Protein AF-A0A0N0CUD5-F1 (afdb_monomer_lite)

Secondary structure (DSSP, 8-state):
--HHHHHHHHHHHHHHHHHHHHH-----------------------------------------------------------------PPP-PPBGGGSPPPTT--EEEE-TTS-EEEE-HHHHHHHHHTT--HHHHHHHHHHSEEEE-TTT--EEEE-TTS-TTT-EEEEE-TTSSEEEEEEE-SS--TTPEE-----SS---

pLDDT: mean 71.22, std 24.05, range [29.28, 97.25]

Structure (mmCIF, N/CA/C/O backbone):
data_AF-A0A0N0CUD5-F1
#
_entry.id   AF-A0A0N0CUD5-F1
#
loop_
_atom_site.group_PDB
_atom_site.id
_atom_site.type_symbol
_atom_site.label_atom_id
_atom_site.label_alt_id
_atom_site.label_comp_id
_atom_site.label_asym_id
_atom_site.label_entity_id
_atom_site.label_seq_id
_atom_site.pdbx_PDB_ins_code
_atom_site.Cartn_x
_atom_site.Cartn_y
_atom_site.Cartn_z
_atom_site.occupancy
_atom_site.B_iso_or_equiv
_atom_site.auth_seq_id
_atom_site.auth_comp_id
_atom_site.auth_asym_id
_atom_site.auth_atom_id
_atom_site.pdbx_PDB_model_num
ATOM 1 N N . MET A 1 1 ? 41.550 -16.436 47.110 1.00 54.47 1 MET A N 1
ATOM 2 C CA . MET A 1 1 ? 42.288 -15.708 46.047 1.00 54.47 1 MET A CA 1
ATOM 3 C C . MET A 1 1 ? 41.904 -16.231 44.648 1.00 54.47 1 MET A C 1
ATOM 5 O O . MET A 1 1 ? 42.766 -16.497 43.821 1.00 54.47 1 MET A O 1
ATOM 9 N N . THR A 1 2 ? 40.602 -16.405 44.375 1.00 59.41 2 THR A N 1
ATOM 10 C CA . THR A 1 2 ? 40.107 -17.222 43.236 1.00 59.41 2 THR A CA 1
ATOM 11 C C . THR A 1 2 ? 39.039 -16.505 42.399 1.00 59.41 2 THR A C 1
ATOM 13 O O . THR A 1 2 ? 39.003 -16.671 41.185 1.00 59.41 2 THR A O 1
ATOM 16 N N . LYS A 1 3 ? 38.234 -15.616 43.003 1.00 56.12 3 LYS A N 1
ATOM 17 C CA . LYS A 1 3 ? 37.152 -14.888 42.308 1.00 56.12 3 LYS A CA 1
ATOM 18 C C . LYS A 1 3 ? 37.655 -13.859 41.281 1.00 56.12 3 LYS A C 1
ATOM 20 O O . LYS A 1 3 ? 37.060 -13.710 40.221 1.00 56.12 3 LYS A O 1
ATOM 25 N N . VAL A 1 4 ? 38.792 -13.208 41.547 1.00 60.22 4 VAL A N 1
ATOM 26 C CA . VAL A 1 4 ? 39.375 -12.184 40.652 1.00 60.22 4 VAL A CA 1
ATOM 27 C C . VAL A 1 4 ? 39.936 -12.800 39.362 1.00 60.22 4 VAL A C 1
ATOM 29 O O . VAL A 1 4 ? 39.834 -12.200 38.295 1.00 60.22 4 VAL A O 1
ATOM 32 N N . LYS A 1 5 ? 40.474 -14.027 39.430 1.00 62.56 5 LYS A N 1
ATOM 33 C CA . LYS A 1 5 ? 40.966 -14.754 38.246 1.00 62.56 5 LYS A CA 1
ATOM 34 C C . LYS A 1 5 ? 39.816 -15.225 37.350 1.00 62.56 5 LYS A C 1
ATOM 36 O O . LYS A 1 5 ? 39.940 -15.161 36.132 1.00 62.56 5 LYS A O 1
ATOM 41 N N . PHE A 1 6 ? 38.690 -15.616 37.951 1.00 64.06 6 PHE A N 1
ATOM 42 C CA . PHE A 1 6 ? 37.486 -16.015 37.220 1.00 64.06 6 PHE A CA 1
ATOM 43 C C . PHE A 1 6 ? 36.841 -14.832 36.486 1.00 64.06 6 PHE A C 1
ATOM 45 O O . PHE A 1 6 ? 36.551 -14.929 35.298 1.00 64.06 6 PHE A O 1
ATOM 52 N N . LEU A 1 7 ? 36.707 -13.681 37.157 1.00 66.94 7 LEU A N 1
ATOM 53 C CA . LEU A 1 7 ? 36.142 -12.473 36.549 1.00 66.94 7 LEU A CA 1
ATOM 54 C C . LEU A 1 7 ? 36.996 -11.970 35.373 1.00 66.94 7 LEU A C 1
ATOM 56 O O . LEU A 1 7 ? 36.461 -11.600 34.333 1.00 66.94 7 LEU A O 1
ATOM 60 N N . LYS A 1 8 ? 38.329 -12.023 35.500 1.00 70.50 8 LYS A N 1
ATOM 61 C CA . LYS A 1 8 ? 39.247 -11.626 34.422 1.00 70.50 8 LYS A CA 1
ATOM 62 C C . LYS A 1 8 ? 39.166 -12.564 33.208 1.00 70.50 8 LYS A C 1
ATOM 64 O O . LYS A 1 8 ? 39.223 -12.088 32.079 1.00 70.50 8 LYS A O 1
ATOM 69 N N . GLY A 1 9 ? 38.990 -13.869 33.434 1.00 75.44 9 GLY A N 1
ATOM 70 C CA . GLY A 1 9 ? 38.777 -14.847 32.362 1.00 75.44 9 GLY A CA 1
ATOM 71 C C . GLY A 1 9 ? 37.437 -14.661 31.646 1.00 75.44 9 GLY A C 1
ATOM 72 O O . GLY A 1 9 ? 37.387 -14.694 30.420 1.00 75.44 9 GLY A O 1
ATOM 73 N N . PHE A 1 10 ? 36.369 -14.386 32.399 1.00 78.94 10 PHE A N 1
ATOM 74 C CA . PHE A 1 10 ? 35.040 -14.145 31.837 1.00 78.94 10 PHE A CA 1
ATOM 75 C C . PHE A 1 10 ? 34.999 -12.884 30.963 1.00 78.94 10 PHE A C 1
ATOM 77 O O . PHE A 1 10 ? 34.501 -12.925 29.842 1.00 78.94 10 PHE A O 1
ATOM 84 N N . VAL A 1 11 ? 35.595 -11.781 31.431 1.00 80.69 11 VAL A N 1
ATOM 85 C CA . VAL A 1 11 ? 35.667 -10.530 30.657 1.00 80.69 11 VAL A CA 1
ATOM 86 C C . VAL A 1 11 ? 36.485 -10.715 29.373 1.00 80.69 11 VAL A C 1
ATOM 88 O O . VAL A 1 11 ? 36.061 -10.262 28.314 1.00 80.69 11 VAL A O 1
ATOM 91 N N . ALA A 1 12 ? 37.609 -11.438 29.430 1.00 80.50 12 ALA A N 1
ATOM 92 C CA . ALA A 1 12 ? 38.414 -11.724 28.241 1.00 80.50 12 ALA A CA 1
ATOM 93 C C . ALA A 1 12 ? 37.652 -12.563 27.195 1.00 80.50 12 ALA A C 1
ATOM 95 O O . ALA A 1 12 ? 37.767 -12.302 25.998 1.00 80.50 12 ALA A O 1
ATOM 96 N N . LEU A 1 13 ? 36.837 -13.525 27.640 1.00 79.50 13 LEU A N 1
ATOM 97 C CA . LEU A 1 13 ? 36.029 -14.372 26.760 1.00 79.50 13 LEU A CA 1
ATOM 98 C C . LEU A 1 13 ? 34.913 -13.578 26.064 1.00 79.50 13 LEU A C 1
ATOM 100 O O . LEU A 1 13 ? 34.725 -13.720 24.858 1.00 79.50 13 LEU A O 1
ATOM 104 N N . VAL A 1 14 ? 34.224 -12.691 26.789 1.00 82.31 14 VAL A N 1
ATOM 105 C CA . VAL A 1 14 ? 33.185 -11.819 26.212 1.00 82.31 14 VAL A CA 1
ATOM 106 C C . VAL A 1 14 ? 33.777 -10.867 25.168 1.00 82.31 14 VAL A C 1
ATOM 108 O O . VAL A 1 14 ? 33.209 -10.714 24.086 1.00 82.31 14 VAL A O 1
ATOM 111 N N . CYS A 1 15 ? 34.947 -10.279 25.436 1.00 78.44 15 CYS A N 1
ATOM 112 C CA . CYS A 1 15 ? 35.634 -9.425 24.463 1.00 78.44 15 CYS A CA 1
ATOM 113 C C . CYS A 1 15 ? 36.066 -10.192 23.201 1.00 78.44 15 CYS A C 1
ATOM 115 O O . CYS A 1 15 ? 35.969 -9.650 22.102 1.00 78.44 15 CYS A O 1
ATOM 117 N N . PHE A 1 16 ? 36.503 -11.449 23.336 1.00 78.12 16 PHE A N 1
ATOM 118 C CA . PHE A 1 16 ? 36.909 -12.277 22.197 1.00 78.12 16 PHE A CA 1
ATOM 119 C C . PHE A 1 16 ? 35.725 -12.649 21.288 1.00 78.12 16 PHE A C 1
ATOM 121 O O . PHE A 1 16 ? 35.833 -12.537 20.068 1.00 78.12 16 PHE A O 1
ATOM 128 N N . VAL A 1 17 ? 34.574 -13.017 21.865 1.00 76.12 17 VAL A N 1
ATOM 129 C CA . VAL A 1 17 ? 33.350 -13.330 21.100 1.00 76.12 17 VAL A CA 1
ATOM 130 C C . VAL A 1 17 ? 32.809 -12.091 20.381 1.00 76.12 17 VAL A C 1
ATOM 132 O O . VAL A 1 17 ? 32.446 -12.169 19.207 1.00 76.12 17 VAL A O 1
ATOM 135 N N . LEU A 1 18 ? 32.810 -10.930 21.046 1.00 71.44 18 LEU A N 1
ATOM 136 C CA . LEU A 1 18 ? 32.395 -9.668 20.426 1.00 71.44 18 LEU A CA 1
ATOM 137 C C . LEU A 1 18 ? 33.297 -9.291 19.245 1.00 71.44 18 LEU A C 1
ATOM 139 O O . LEU A 1 18 ? 32.780 -8.956 18.181 1.00 71.44 18 LEU A O 1
ATOM 143 N N . ALA A 1 19 ? 34.619 -9.415 19.395 1.00 67.62 19 ALA A N 1
ATOM 144 C CA . ALA A 1 19 ? 35.566 -9.134 18.318 1.00 67.62 19 ALA A CA 1
ATOM 145 C C . ALA A 1 19 ? 35.382 -10.074 17.111 1.00 67.62 19 ALA A C 1
ATOM 147 O O . ALA A 1 19 ? 35.415 -9.615 15.971 1.00 67.62 19 ALA A O 1
ATOM 148 N N . PHE A 1 20 ? 35.112 -11.365 17.340 1.00 63.31 20 PHE A N 1
ATOM 149 C CA . PHE A 1 20 ? 34.854 -12.318 16.254 1.00 63.31 20 PHE A CA 1
ATOM 150 C C . PHE A 1 20 ? 33.532 -12.056 15.516 1.00 63.31 20 PHE A C 1
ATOM 152 O O . PHE A 1 20 ? 33.471 -12.252 14.301 1.00 63.31 20 PHE A O 1
ATOM 159 N N . SER A 1 21 ? 32.499 -11.557 16.208 1.00 63.25 21 SER A N 1
ATOM 160 C CA . SER A 1 21 ? 31.211 -11.219 15.577 1.00 63.25 21 SER A CA 1
ATOM 161 C C . SER A 1 21 ? 31.291 -10.023 14.620 1.00 63.25 21 SER A C 1
ATOM 163 O O . SER A 1 21 ? 30.507 -9.936 13.682 1.00 63.25 21 SER A O 1
ATOM 165 N N . ILE A 1 22 ? 32.264 -9.125 14.820 1.00 64.12 22 ILE A N 1
ATOM 166 C CA . ILE A 1 22 ? 32.461 -7.935 13.976 1.00 64.12 22 ILE A CA 1
ATOM 167 C C . ILE A 1 22 ? 33.280 -8.279 12.719 1.00 64.12 22 ILE A C 1
ATOM 169 O O . ILE A 1 22 ? 33.130 -7.632 11.686 1.00 64.12 22 ILE A O 1
ATOM 173 N N . ILE A 1 23 ? 34.129 -9.310 12.782 1.00 61.41 23 ILE A N 1
ATOM 174 C CA . ILE A 1 23 ? 35.050 -9.681 11.692 1.00 61.41 23 ILE A CA 1
ATOM 175 C C . ILE A 1 23 ? 34.414 -10.676 10.702 1.00 61.41 23 ILE A C 1
ATOM 177 O O . ILE A 1 23 ? 34.940 -10.874 9.610 1.00 61.41 23 ILE A O 1
ATOM 181 N N . SER A 1 24 ? 33.251 -11.254 11.023 1.00 59.59 24 SER A N 1
ATOM 182 C CA . SER A 1 24 ? 32.543 -12.177 10.126 1.00 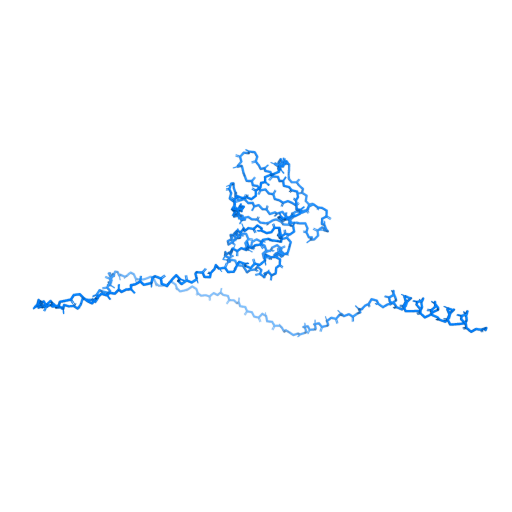59.59 24 SER A CA 1
ATOM 183 C C . SER A 1 24 ? 31.186 -11.617 9.685 1.00 59.59 24 SER A C 1
ATOM 185 O O . SER A 1 24 ? 30.160 -12.011 10.242 1.00 59.59 24 SER A O 1
ATOM 187 N N . PRO A 1 25 ? 31.116 -10.749 8.659 1.00 57.84 25 PRO A N 1
ATOM 188 C CA . PRO A 1 25 ? 29.902 -10.682 7.868 1.00 57.84 25 PRO A CA 1
ATOM 189 C C . PRO A 1 25 ? 29.739 -12.044 7.188 1.00 57.84 25 PRO A C 1
ATOM 191 O O . PRO A 1 25 ? 30.573 -12.477 6.395 1.00 57.84 25 PRO A O 1
ATOM 194 N N . SER A 1 26 ? 28.675 -12.743 7.561 1.00 50.44 26 SER A N 1
ATOM 195 C CA . SER A 1 26 ? 28.176 -13.951 6.921 1.00 50.44 26 SER A CA 1
ATOM 196 C C . SER A 1 26 ? 28.171 -13.805 5.395 1.00 50.44 26 SER A C 1
ATOM 198 O O . SER A 1 26 ? 27.281 -13.178 4.821 1.00 50.44 26 SER A O 1
ATOM 200 N N . LEU A 1 27 ? 29.156 -14.411 4.734 1.00 51.03 27 LEU A N 1
ATOM 201 C CA . LEU A 1 27 ? 29.117 -14.719 3.309 1.00 51.03 27 LEU A CA 1
ATOM 202 C C . LEU A 1 27 ? 28.122 -15.868 3.107 1.00 51.03 27 LEU A C 1
ATOM 204 O O . LEU A 1 27 ? 28.500 -17.026 2.978 1.00 51.03 27 LEU A O 1
ATOM 208 N N . ALA A 1 28 ? 26.835 -15.539 3.101 1.00 50.12 28 ALA A N 1
ATOM 209 C CA . ALA A 1 28 ? 25.821 -16.341 2.433 1.00 50.12 28 ALA A CA 1
ATOM 210 C C . ALA A 1 28 ? 25.596 -15.726 1.045 1.00 50.12 28 ALA A C 1
ATOM 212 O O . ALA A 1 28 ? 24.575 -15.100 0.782 1.00 50.12 28 ALA A O 1
ATOM 213 N N . PHE A 1 29 ? 26.593 -15.849 0.166 1.00 44.78 29 PHE A N 1
ATOM 214 C CA . PHE A 1 29 ? 26.369 -15.677 -1.266 1.00 44.78 29 PHE A CA 1
ATOM 215 C C . PHE A 1 29 ? 25.836 -17.007 -1.796 1.00 44.78 29 PHE A C 1
ATOM 217 O O . PHE A 1 29 ? 26.581 -17.975 -1.939 1.00 44.78 29 PHE A O 1
ATOM 224 N N . ALA A 1 30 ? 24.531 -17.061 -2.055 1.00 41.25 30 ALA A N 1
ATOM 225 C CA . ALA A 1 30 ? 23.963 -18.068 -2.933 1.00 41.25 30 ALA A CA 1
ATOM 226 C C . ALA A 1 30 ? 24.528 -17.821 -4.340 1.00 41.25 30 ALA A C 1
ATOM 228 O O . ALA A 1 30 ? 24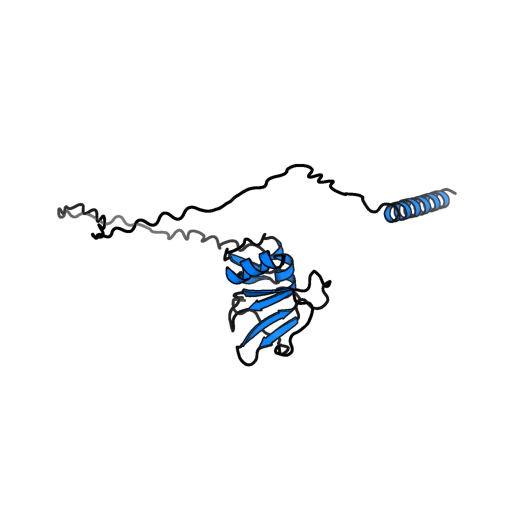.214 -16.825 -4.989 1.00 41.25 30 ALA A O 1
ATOM 229 N N . SER A 1 31 ? 25.433 -18.699 -4.761 1.00 44.81 31 SER A N 1
ATOM 230 C CA . SER A 1 31 ? 25.931 -18.787 -6.127 1.00 44.81 31 SER A CA 1
ATOM 231 C C . SER A 1 31 ? 24.845 -19.434 -6.986 1.00 44.81 31 SER A C 1
ATOM 233 O O . SER A 1 31 ? 24.771 -20.658 -7.049 1.00 44.81 31 SER A O 1
ATOM 235 N N . GLU A 1 32 ? 23.991 -18.637 -7.627 1.00 37.88 32 GLU A N 1
ATOM 236 C CA . GLU A 1 32 ? 23.226 -19.111 -8.783 1.00 37.88 32 GLU A CA 1
ATOM 237 C C . GLU A 1 32 ? 24.051 -18.831 -10.044 1.00 37.88 32 GLU A C 1
ATOM 239 O O . GLU A 1 32 ? 24.081 -17.720 -10.569 1.00 37.88 32 GLU A O 1
ATOM 244 N N . SER A 1 33 ? 24.791 -19.849 -10.485 1.00 45.75 33 SER A N 1
ATOM 245 C CA . SER A 1 33 ? 25.359 -19.915 -11.828 1.00 45.75 33 SER A CA 1
ATOM 246 C C . SER A 1 33 ? 24.252 -20.323 -12.798 1.00 45.75 33 SER A C 1
ATOM 248 O O . SER A 1 33 ? 23.822 -21.476 -12.774 1.00 45.75 33 SER A O 1
ATOM 250 N N . GLN A 1 34 ? 23.809 -19.415 -13.661 1.00 36.47 34 GLN A N 1
ATOM 251 C CA . GLN A 1 34 ? 23.155 -19.804 -14.908 1.00 36.47 34 GLN A CA 1
ATOM 252 C C . GLN A 1 34 ? 24.128 -19.534 -16.052 1.00 36.47 34 GLN A C 1
ATOM 254 O O . GLN A 1 34 ? 24.168 -18.444 -16.617 1.00 36.47 34 GLN A O 1
ATOM 259 N N . ASP A 1 35 ? 24.947 -20.545 -16.337 1.00 38.88 35 ASP A N 1
ATOM 260 C CA . ASP A 1 35 ? 25.425 -20.773 -17.696 1.00 38.88 35 ASP A CA 1
ATO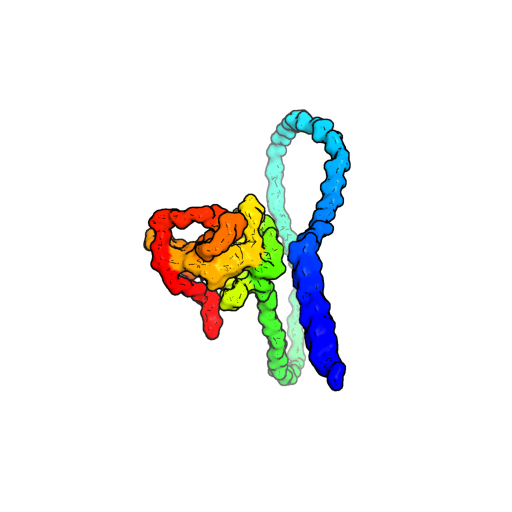M 261 C C . ASP A 1 35 ? 24.348 -21.553 -18.460 1.00 38.88 35 ASP A C 1
ATOM 263 O O . ASP A 1 35 ? 23.674 -22.406 -17.878 1.00 38.88 35 ASP A O 1
ATOM 267 N N . ALA A 1 36 ? 24.297 -21.289 -19.770 1.00 36.22 36 ALA A N 1
ATOM 268 C CA . ALA A 1 36 ? 23.502 -21.946 -20.812 1.00 36.22 36 ALA A CA 1
ATOM 269 C C . ALA A 1 36 ? 22.012 -21.517 -20.848 1.00 36.22 36 ALA A C 1
ATOM 271 O O . ALA A 1 36 ? 21.320 -21.522 -19.843 1.00 36.22 36 ALA A O 1
ATOM 272 N N . ASP A 1 37 ? 21.410 -21.100 -21.962 1.00 35.69 37 ASP A N 1
ATOM 273 C CA . ASP A 1 37 ? 21.701 -21.454 -23.345 1.00 35.69 37 ASP A CA 1
ATOM 274 C C . ASP A 1 37 ? 21.152 -20.425 -24.349 1.00 35.69 37 ASP A C 1
ATOM 276 O O . ASP A 1 37 ? 20.159 -19.730 -24.128 1.00 35.69 37 ASP A O 1
ATOM 280 N N . LEU A 1 38 ? 21.831 -20.383 -25.492 1.00 44.47 38 LEU A N 1
ATOM 281 C CA . LEU A 1 38 ? 21.490 -19.682 -26.726 1.00 44.47 38 LEU A CA 1
ATOM 282 C C . LEU A 1 38 ? 20.123 -20.108 -27.281 1.00 44.47 38 LEU A C 1
ATOM 284 O O . LEU A 1 38 ? 19.981 -21.256 -27.691 1.00 44.47 38 LEU A O 1
ATOM 288 N N . ILE A 1 39 ? 19.177 -19.174 -27.453 1.00 34.16 39 ILE A N 1
ATOM 289 C CA . ILE A 1 39 ? 18.080 -19.330 -28.430 1.00 34.16 39 ILE A CA 1
ATOM 290 C C . ILE A 1 39 ? 17.718 -17.971 -29.068 1.00 34.16 39 ILE A C 1
ATOM 292 O O . ILE A 1 39 ? 16.979 -17.166 -28.512 1.00 34.16 39 ILE A O 1
ATOM 296 N N . SER A 1 40 ? 18.215 -17.723 -30.281 1.00 36.66 40 SER A N 1
ATOM 297 C CA . SER A 1 40 ? 17.363 -17.235 -31.387 1.00 36.66 40 SER A CA 1
ATOM 298 C C . SER A 1 40 ? 16.896 -18.481 -32.155 1.00 36.66 40 SER A C 1
ATOM 300 O O . SER A 1 40 ? 17.630 -19.469 -32.079 1.00 36.66 40 SER A O 1
ATOM 302 N N . PRO A 1 41 ? 15.782 -18.509 -32.922 1.00 41.88 41 PRO A N 1
ATOM 303 C CA . PRO A 1 41 ? 15.012 -17.389 -33.495 1.00 41.88 41 PRO A CA 1
ATOM 304 C C . PRO A 1 41 ? 13.473 -17.569 -33.409 1.00 41.88 41 PRO A C 1
ATOM 306 O O . PRO A 1 41 ? 12.997 -18.694 -33.351 1.00 41.88 41 PRO A O 1
ATOM 309 N N . ILE A 1 42 ? 12.659 -16.512 -33.538 1.00 29.47 42 ILE A N 1
ATOM 310 C CA . ILE A 1 42 ? 11.273 -16.675 -34.035 1.00 29.47 42 ILE A CA 1
ATOM 311 C C . ILE A 1 42 ? 10.932 -15.515 -34.981 1.00 29.47 42 ILE A C 1
ATOM 313 O O . ILE A 1 42 ? 10.561 -14.427 -34.549 1.00 29.47 42 ILE A O 1
ATOM 317 N N . ASN A 1 43 ? 11.050 -15.779 -36.286 1.00 33.81 43 ASN A N 1
ATOM 318 C CA . ASN A 1 43 ? 10.297 -15.076 -37.323 1.00 33.81 43 ASN A CA 1
ATOM 319 C C . ASN A 1 43 ? 8.816 -15.434 -37.140 1.00 33.81 43 ASN A C 1
ATOM 321 O O . ASN A 1 43 ? 8.437 -16.589 -37.329 1.00 33.81 43 ASN A O 1
ATOM 325 N N . GLN A 1 44 ? 7.986 -14.461 -36.774 1.00 33.62 44 GLN A N 1
ATOM 326 C CA . GLN A 1 44 ? 6.535 -14.562 -36.900 1.00 33.62 44 GLN A CA 1
ATOM 327 C C . GLN A 1 44 ? 6.120 -13.928 -38.224 1.00 33.62 44 GLN A C 1
ATOM 329 O O . GLN A 1 44 ? 6.080 -12.710 -38.337 1.00 33.62 44 GLN A O 1
ATOM 334 N N . GLU A 1 45 ? 5.767 -14.756 -39.200 1.00 33.38 45 GLU A N 1
ATOM 335 C CA . GLU A 1 45 ? 4.873 -14.363 -40.285 1.00 33.38 45 GLU A CA 1
ATOM 336 C C . GLU A 1 45 ? 4.105 -15.600 -40.752 1.00 33.38 45 GLU A C 1
ATOM 338 O O . GLU A 1 45 ? 4.682 -16.559 -41.256 1.00 33.38 45 GLU A O 1
ATOM 343 N N . THR A 1 46 ? 2.793 -15.599 -40.529 1.00 31.70 46 THR A N 1
ATOM 344 C CA . THR A 1 46 ? 1.793 -15.996 -41.529 1.00 31.70 46 THR A CA 1
ATOM 345 C C . THR A 1 46 ? 0.408 -15.659 -40.991 1.00 31.70 46 THR A C 1
ATOM 347 O O . THR A 1 46 ? -0.166 -16.328 -40.137 1.00 31.70 46 THR A O 1
ATOM 350 N N . VAL A 1 47 ? -0.096 -14.548 -41.516 1.00 33.28 47 VAL A N 1
ATOM 351 C CA . VAL A 1 47 ? -1.505 -14.182 -41.563 1.00 33.28 47 VAL A CA 1
ATOM 352 C C . VAL A 1 47 ? -2.223 -15.215 -42.429 1.00 33.28 47 VAL A C 1
ATOM 354 O O . VAL A 1 47 ? -1.858 -15.390 -43.589 1.00 33.28 47 VAL A O 1
ATOM 357 N N . ILE A 1 48 ? -3.261 -15.861 -41.899 1.00 33.59 48 ILE A N 1
ATOM 358 C CA . ILE A 1 48 ? -4.320 -16.446 -42.725 1.00 33.59 48 ILE A CA 1
ATOM 359 C C . ILE A 1 48 ? -5.643 -15.926 -42.175 1.00 33.59 48 ILE A C 1
ATOM 361 O O . ILE A 1 48 ? -6.171 -16.405 -41.176 1.00 33.59 48 ILE A O 1
ATOM 365 N N . VAL A 1 49 ? -6.126 -14.881 -42.840 1.00 35.12 49 VAL A N 1
ATOM 366 C CA . VAL A 1 49 ? -7.525 -14.466 -42.840 1.00 35.12 49 VAL A CA 1
ATOM 367 C C . VAL A 1 49 ? -8.276 -15.492 -43.680 1.00 35.12 49 VAL A C 1
ATOM 369 O O . VAL A 1 49 ? -7.890 -15.725 -44.820 1.00 35.12 49 VAL A O 1
ATOM 372 N N . ASN A 1 50 ? -9.338 -16.080 -43.136 1.00 33.22 50 ASN A N 1
ATOM 373 C CA . ASN A 1 50 ? -10.470 -16.518 -43.941 1.00 33.22 50 ASN A CA 1
ATOM 374 C C . ASN A 1 50 ? -11.751 -16.262 -43.147 1.00 33.22 50 ASN A C 1
ATOM 376 O O . ASN A 1 50 ? -12.041 -16.905 -42.141 1.00 33.22 50 ASN A O 1
ATOM 380 N N . GLU A 1 51 ? -12.452 -15.247 -43.625 1.00 32.03 51 GLU A N 1
ATOM 381 C CA . GLU A 1 51 ? -13.783 -14.800 -43.260 1.00 32.03 51 GLU A CA 1
ATOM 382 C C . GLU A 1 51 ? -14.791 -15.660 -44.041 1.00 32.03 51 GLU A C 1
ATOM 384 O O . GLU A 1 51 ? -14.645 -15.850 -45.249 1.00 32.03 51 GLU A O 1
ATOM 389 N N . SER A 1 52 ? -15.791 -16.212 -43.359 1.00 32.09 52 SER A N 1
ATOM 390 C CA . SER A 1 52 ? -17.083 -16.535 -43.966 1.00 32.09 52 SER A CA 1
ATOM 391 C C . SER A 1 52 ? -18.122 -16.608 -42.859 1.00 32.09 52 SER A C 1
ATOM 393 O O . SER A 1 52 ? -18.133 -17.537 -42.051 1.00 32.09 52 SER A O 1
ATOM 395 N N . ASP A 1 53 ? -18.985 -15.603 -42.864 1.00 32.00 53 ASP A N 1
ATOM 396 C CA . ASP A 1 53 ? -20.255 -15.535 -42.158 1.00 32.00 53 ASP A CA 1
ATOM 397 C C . ASP A 1 53 ? -21.097 -16.803 -42.375 1.00 32.00 53 ASP A C 1
ATOM 399 O O . ASP A 1 53 ? -21.113 -17.352 -43.480 1.00 32.00 53 ASP A O 1
ATOM 403 N N . ASN A 1 54 ? -21.827 -17.251 -41.349 1.00 29.28 54 ASN A N 1
ATOM 404 C CA . ASN A 1 54 ? -23.287 -17.098 -41.309 1.00 29.28 54 ASN A CA 1
ATOM 405 C C . ASN A 1 54 ? -23.886 -17.657 -39.997 1.00 29.28 54 ASN A C 1
ATOM 407 O O . ASN A 1 54 ? -23.528 -18.737 -39.535 1.00 29.28 54 ASN A O 1
ATOM 411 N N . ASP A 1 55 ? -24.810 -16.869 -39.455 1.00 29.78 55 ASP A N 1
ATOM 412 C CA . ASP A 1 55 ? -25.845 -17.080 -38.441 1.00 29.78 55 ASP A CA 1
ATOM 413 C C . ASP A 1 55 ? -26.155 -18.510 -37.955 1.00 29.78 55 ASP A C 1
ATOM 415 O O . ASP A 1 55 ? -26.367 -19.424 -38.751 1.00 29.78 55 ASP A O 1
ATOM 419 N N . THR A 1 56 ? -26.433 -18.657 -36.648 1.00 33.94 56 THR A N 1
ATOM 420 C CA . THR A 1 56 ? -27.806 -18.910 -36.128 1.00 33.94 56 THR A CA 1
ATOM 421 C C . THR A 1 56 ? -27.810 -19.374 -34.657 1.00 33.94 56 THR A C 1
ATOM 423 O O . THR A 1 56 ? -27.219 -20.385 -34.306 1.00 33.94 56 THR A O 1
ATOM 426 N N . LYS A 1 57 ? -28.566 -18.616 -33.845 1.00 31.06 57 LYS A N 1
ATOM 427 C CA . LYS A 1 57 ? -29.303 -18.929 -32.598 1.00 31.06 57 LYS A CA 1
ATOM 428 C C . LYS A 1 57 ? -28.660 -19.699 -31.435 1.00 31.06 57 LYS A C 1
ATOM 430 O O . LYS A 1 57 ? -28.268 -20.853 -31.514 1.00 31.06 57 LYS A O 1
ATOM 435 N N . ALA A 1 58 ? -28.813 -19.045 -30.284 1.00 35.06 58 ALA A N 1
ATOM 436 C CA . ALA A 1 58 ? -28.832 -19.597 -28.941 1.00 35.06 58 ALA A CA 1
ATOM 437 C C . ALA A 1 58 ? -29.837 -20.750 -28.769 1.00 35.06 58 ALA A C 1
ATOM 439 O O . ALA A 1 58 ? -31.007 -20.614 -29.133 1.00 35.06 58 ALA A O 1
ATOM 440 N N . GLU A 1 59 ? -29.401 -21.808 -28.090 1.00 30.33 59 GLU A N 1
ATOM 441 C CA . GLU A 1 59 ? -30.275 -22.786 -27.446 1.00 30.33 59 GLU A CA 1
ATOM 442 C C . GLU A 1 59 ? -29.980 -22.803 -25.942 1.00 30.33 59 GLU A C 1
ATOM 444 O O . GLU A 1 59 ? -28.906 -23.198 -25.487 1.00 30.33 59 GLU A O 1
ATOM 449 N N . ASN A 1 60 ? -30.956 -22.302 -25.181 1.00 34.69 60 ASN A N 1
ATOM 450 C CA . ASN A 1 60 ? -31.096 -22.510 -23.747 1.00 34.69 60 ASN A CA 1
ATOM 451 C C . ASN A 1 60 ? -31.488 -23.976 -23.510 1.00 34.69 60 ASN A C 1
ATOM 453 O O . ASN A 1 60 ? -32.490 -24.430 -24.059 1.00 34.69 60 ASN A O 1
ATOM 457 N N . LEU A 1 61 ? -30.746 -24.693 -22.662 1.00 34.62 61 LEU A N 1
ATOM 458 C CA . LEU A 1 61 ? -31.223 -25.943 -22.071 1.00 34.62 61 LEU A CA 1
ATOM 459 C C . LEU A 1 61 ? -32.083 -25.616 -20.845 1.00 34.62 61 LEU A C 1
ATOM 461 O O . LEU A 1 61 ? -31.569 -25.345 -19.762 1.00 34.62 61 LEU A O 1
ATOM 465 N N . GLU A 1 62 ? -33.396 -25.662 -21.035 1.00 32.53 62 GLU A N 1
ATOM 466 C CA . GLU A 1 62 ? -34.405 -25.681 -19.981 1.00 32.53 62 GLU A CA 1
ATOM 467 C C . GLU A 1 62 ? -34.925 -27.124 -19.886 1.00 32.53 62 GLU A C 1
ATOM 469 O O . GLU A 1 62 ? -35.519 -27.648 -20.828 1.00 32.53 62 GLU A O 1
ATOM 474 N N . ILE A 1 63 ? -34.620 -27.814 -18.784 1.00 36.66 63 ILE A N 1
ATOM 475 C CA . ILE A 1 63 ? -35.134 -29.162 -18.518 1.00 36.66 63 ILE A CA 1
ATOM 476 C C . ILE A 1 63 ? -36.446 -28.999 -17.752 1.00 36.66 63 ILE A C 1
ATOM 478 O O . ILE A 1 63 ? -36.447 -28.669 -16.568 1.00 36.66 63 ILE A O 1
ATOM 482 N N . ILE A 1 64 ? -37.551 -29.233 -18.454 1.00 33.47 64 ILE A N 1
ATOM 483 C CA . ILE A 1 64 ? -38.892 -29.404 -17.894 1.00 33.47 64 ILE A CA 1
ATOM 484 C C . ILE A 1 64 ? -39.059 -30.889 -17.536 1.00 33.47 64 ILE A C 1
ATOM 486 O O . ILE A 1 64 ? -38.867 -31.757 -18.387 1.00 33.47 64 ILE A O 1
ATOM 490 N N . GLN A 1 65 ? -39.433 -31.179 -16.289 1.00 36.31 65 GLN A N 1
ATOM 491 C CA . GLN A 1 65 ? -40.052 -32.446 -15.890 1.00 36.31 65 GLN A CA 1
ATOM 492 C C . GLN A 1 65 ? -41.423 -32.129 -15.278 1.00 36.31 65 GLN A C 1
ATOM 494 O O . GLN A 1 65 ? -41.510 -31.527 -14.209 1.00 36.31 65 GLN A O 1
ATOM 499 N N . ASP A 1 66 ? -42.469 -32.502 -16.015 1.00 35.84 66 ASP A N 1
ATOM 500 C CA . ASP A 1 66 ? -43.875 -32.545 -15.605 1.00 35.84 66 ASP A CA 1
ATOM 501 C C . ASP A 1 66 ? -44.121 -33.716 -14.635 1.00 35.84 66 ASP A C 1
ATOM 503 O O . ASP A 1 66 ? -43.590 -34.803 -14.848 1.00 35.84 66 ASP A O 1
ATOM 507 N N . GLU A 1 67 ? -44.922 -33.516 -13.583 1.00 37.69 67 GLU A N 1
ATOM 508 C CA . GLU A 1 67 ? -46.320 -33.992 -13.497 1.00 37.69 67 GLU A CA 1
ATOM 509 C C . GLU A 1 67 ? -46.878 -33.807 -12.071 1.00 37.69 67 GLU A C 1
ATOM 511 O O . GLU A 1 67 ? -46.251 -34.118 -11.059 1.00 37.69 67 GLU A O 1
ATOM 516 N N . THR A 1 68 ? -48.098 -33.282 -12.001 1.00 37.38 68 THR A N 1
ATOM 517 C CA . THR A 1 68 ? -48.911 -33.081 -10.800 1.00 37.38 68 THR A CA 1
ATOM 518 C C . THR A 1 68 ? -49.768 -34.314 -10.500 1.00 37.38 68 THR A C 1
ATOM 520 O O . THR A 1 68 ? -50.408 -34.872 -11.387 1.00 37.38 68 THR A O 1
ATOM 523 N N . THR A 1 69 ? -49.906 -34.696 -9.225 1.00 35.28 69 THR A N 1
ATOM 524 C CA . THR A 1 69 ? -51.101 -35.418 -8.742 1.00 35.28 69 THR A CA 1
ATOM 525 C C . THR A 1 69 ? -51.395 -35.051 -7.284 1.00 35.28 69 THR A C 1
ATOM 527 O O . THR A 1 69 ? -50.490 -34.869 -6.475 1.00 35.28 69 THR A O 1
ATOM 530 N N . GLN A 1 70 ? -52.679 -34.847 -6.993 1.00 37.59 70 GLN A N 1
ATOM 531 C CA . GLN A 1 70 ? -53.246 -34.223 -5.797 1.00 37.59 70 GLN A CA 1
ATOM 532 C C . GLN A 1 70 ? -53.544 -35.204 -4.640 1.00 37.59 70 GLN A C 1
ATOM 534 O O . GLN A 1 70 ? -54.055 -36.288 -4.888 1.00 37.59 70 GLN A O 1
ATOM 539 N N . ILE A 1 71 ? -53.318 -34.690 -3.416 1.00 44.44 71 ILE A N 1
ATOM 540 C CA . ILE A 1 71 ? -54.075 -34.785 -2.138 1.00 44.44 71 ILE A CA 1
ATOM 541 C C . ILE A 1 71 ? -54.260 -36.159 -1.456 1.00 44.44 71 ILE A C 1
ATOM 543 O O . ILE A 1 71 ? -54.966 -37.015 -1.967 1.00 44.44 71 ILE A O 1
ATOM 547 N N . ASP A 1 72 ? -53.761 -36.270 -0.212 1.00 32.19 72 ASP A N 1
ATOM 548 C CA . ASP A 1 72 ? -54.550 -36.749 0.942 1.00 32.19 72 ASP A CA 1
ATOM 549 C C . ASP A 1 72 ? -53.967 -36.247 2.286 1.00 32.19 72 ASP A C 1
ATOM 551 O O . ASP A 1 72 ? -52.752 -36.192 2.484 1.00 32.19 72 ASP A O 1
ATOM 555 N N . ASP A 1 73 ? -54.870 -35.825 3.177 1.00 43.81 73 ASP A N 1
ATOM 556 C CA . ASP A 1 73 ? -54.658 -35.336 4.549 1.00 43.81 73 ASP A CA 1
ATOM 557 C C . ASP A 1 73 ? -53.930 -36.352 5.458 1.00 43.81 73 ASP A C 1
ATOM 559 O O . ASP A 1 73 ? -54.104 -37.554 5.287 1.00 43.81 73 ASP A O 1
ATOM 563 N N . ILE A 1 74 ? -53.189 -35.861 6.474 1.00 40.97 74 ILE A N 1
ATOM 564 C CA . ILE A 1 74 ? -53.191 -36.285 7.905 1.00 40.97 74 ILE A CA 1
ATOM 565 C C . ILE A 1 74 ? -51.920 -35.768 8.642 1.00 40.97 74 ILE A C 1
ATOM 567 O O . ILE A 1 74 ? -50.804 -36.211 8.391 1.00 40.97 74 ILE A O 1
ATOM 571 N N . ASN A 1 75 ? -52.155 -34.892 9.633 1.00 37.84 75 ASN A N 1
ATOM 572 C CA . ASN A 1 75 ? -51.328 -34.443 10.777 1.00 37.84 75 ASN A CA 1
ATOM 573 C C . ASN A 1 75 ? -49.959 -33.736 10.576 1.00 37.84 75 ASN A C 1
ATOM 575 O O . ASN A 1 75 ? -49.034 -34.304 10.002 1.00 37.84 75 ASN A O 1
ATOM 579 N N . PRO A 1 76 ? -49.737 -32.560 11.213 1.00 43.47 76 PRO A N 1
ATOM 580 C CA . PRO A 1 76 ? -48.400 -31.984 11.337 1.00 43.47 76 PRO A CA 1
ATOM 581 C C . PRO A 1 76 ? -47.595 -32.709 12.434 1.00 43.47 76 PRO A C 1
ATOM 583 O O . PRO A 1 76 ? -48.082 -32.823 13.564 1.00 43.47 76 PRO A O 1
ATOM 586 N N . PRO A 1 77 ? -46.349 -33.154 12.189 1.00 43.62 77 PRO A N 1
ATOM 587 C CA . PRO A 1 77 ? -45.450 -33.459 13.287 1.00 43.62 77 PRO A CA 1
ATOM 588 C C . PRO A 1 77 ? -45.018 -32.136 13.929 1.00 43.62 77 PRO A C 1
ATOM 590 O O . PRO A 1 77 ? -44.562 -31.211 13.256 1.00 43.62 77 PRO A O 1
ATOM 593 N N . SER A 1 78 ? -45.182 -32.037 15.246 1.00 49.69 78 SER A N 1
ATOM 594 C CA . SER A 1 78 ? -44.644 -30.956 16.065 1.00 49.69 78 SER A CA 1
ATOM 595 C C . SER A 1 78 ? -43.120 -30.942 15.945 1.00 49.69 78 SER A C 1
ATOM 597 O O . SER A 1 78 ? -42.434 -31.710 16.623 1.00 49.69 78 SER A O 1
ATOM 599 N N . ILE A 1 79 ? -42.580 -30.090 15.076 1.00 42.72 79 ILE A N 1
ATOM 600 C CA . ILE A 1 79 ? -41.139 -29.881 15.008 1.00 42.72 79 ILE A CA 1
ATOM 601 C C . ILE A 1 79 ? -40.796 -28.824 16.050 1.00 42.72 79 ILE A C 1
ATOM 603 O O . ILE A 1 79 ? -40.999 -27.625 15.858 1.00 42.72 79 ILE A O 1
ATOM 607 N N . ASN A 1 80 ? -40.326 -29.308 17.194 1.00 45.59 80 ASN A N 1
ATOM 608 C CA . ASN A 1 80 ? -39.622 -28.519 18.186 1.00 45.59 80 ASN A CA 1
ATOM 609 C C . ASN A 1 80 ? -38.293 -28.081 17.546 1.00 45.59 80 ASN A C 1
ATOM 611 O O . ASN A 1 80 ? -37.266 -28.725 17.729 1.00 45.59 80 ASN A O 1
ATOM 615 N N . ASN A 1 81 ? -38.336 -27.050 16.700 1.00 44.62 81 ASN A N 1
ATOM 616 C CA . ASN A 1 81 ? -37.141 -26.455 16.116 1.00 44.62 81 ASN A CA 1
ATOM 617 C C . ASN A 1 81 ? -36.478 -25.594 17.191 1.00 44.62 81 ASN A C 1
ATOM 619 O O . ASN A 1 81 ? -36.652 -24.375 17.232 1.00 44.62 81 ASN A O 1
ATOM 623 N N . GLU A 1 82 ? -35.706 -26.238 18.065 1.00 51.19 82 GLU A N 1
ATOM 624 C CA . GLU A 1 82 ? -34.528 -25.586 18.619 1.00 51.19 82 GLU A CA 1
ATOM 625 C C . GLU A 1 82 ? -33.707 -25.118 17.417 1.00 51.19 82 GLU A C 1
ATOM 627 O O . GLU A 1 82 ? -33.177 -25.914 16.644 1.00 51.19 82 GLU A O 1
ATOM 632 N N . ILE A 1 83 ? -33.710 -23.807 17.184 1.00 50.25 83 ILE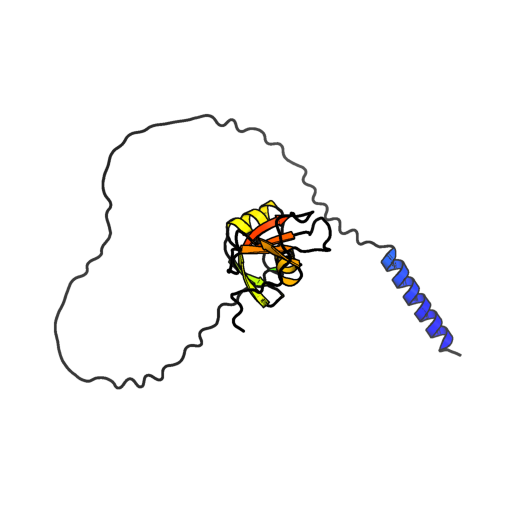 A N 1
ATOM 633 C CA . ILE A 1 83 ? -32.854 -23.183 16.186 1.00 50.25 83 ILE A CA 1
ATOM 634 C C . ILE A 1 83 ? -31.436 -23.370 16.717 1.00 50.25 83 ILE A C 1
ATOM 636 O O . ILE A 1 83 ? -30.945 -22.559 17.503 1.00 50.25 83 ILE A O 1
ATOM 640 N N . GLU A 1 84 ? -30.796 -24.472 16.333 1.00 54.91 84 GLU A N 1
ATOM 641 C CA . GLU A 1 84 ? -29.362 -24.645 16.482 1.00 54.91 84 GLU A CA 1
ATOM 642 C C . GLU A 1 84 ? -28.705 -23.521 15.681 1.00 54.91 84 GLU A C 1
ATOM 644 O O . GLU A 1 84 ? -28.598 -23.559 14.453 1.00 54.91 84 GLU A O 1
ATOM 649 N N . ALA A 1 85 ? -28.335 -22.454 16.387 1.00 58.31 85 ALA A N 1
ATOM 650 C CA . ALA A 1 85 ? -27.564 -21.361 15.837 1.00 58.31 85 ALA A CA 1
ATOM 651 C C . ALA A 1 85 ? -26.213 -21.935 15.406 1.00 58.31 85 ALA A C 1
ATOM 653 O O . ALA A 1 85 ? -25.300 -22.083 16.219 1.00 58.31 85 ALA A O 1
ATOM 654 N N . GLN A 1 86 ? -26.094 -22.296 14.129 1.00 62.22 86 GLN A N 1
ATOM 655 C CA . GLN A 1 86 ? -24.806 -22.673 13.577 1.00 62.22 86 GLN A CA 1
ATOM 656 C C . GLN A 1 86 ? -23.849 -21.493 13.779 1.00 62.22 86 GLN A C 1
ATOM 658 O O . GLN A 1 86 ? -24.183 -20.364 13.397 1.00 62.22 86 GLN A O 1
ATOM 663 N N . PRO A 1 87 ? -22.680 -21.702 14.407 1.00 54.50 87 PRO A N 1
ATOM 664 C CA . PRO A 1 87 ? -21.718 -20.634 14.575 1.00 54.50 87 PRO A CA 1
ATOM 665 C C . PRO A 1 87 ? -21.208 -20.241 13.190 1.00 54.50 87 PRO A C 1
ATOM 667 O O . PRO A 1 87 ? -20.428 -20.960 12.568 1.00 54.50 87 PRO A O 1
ATOM 670 N N . TYR A 1 88 ? -21.656 -19.087 12.698 1.00 62.44 88 TYR A N 1
ATOM 671 C CA . TYR A 1 88 ? -21.067 -18.456 11.528 1.00 62.44 88 TYR A CA 1
ATOM 672 C C . TYR A 1 88 ? -19.613 -18.116 11.867 1.00 62.44 88 TYR A C 1
ATOM 674 O O . TYR A 1 88 ? -19.332 -17.144 12.570 1.00 62.44 88 TYR A O 1
ATOM 682 N N . ALA A 1 89 ? -18.678 -18.946 11.407 1.00 66.50 89 ALA A N 1
ATOM 683 C CA . ALA A 1 89 ? -17.262 -18.634 11.491 1.00 66.50 89 ALA A CA 1
ATOM 684 C C . ALA A 1 89 ? -17.000 -17.392 10.630 1.00 66.50 89 ALA A C 1
ATOM 686 O O . ALA A 1 89 ? -17.240 -17.395 9.421 1.00 66.50 89 ALA A O 1
ATOM 687 N N . LEU A 1 90 ? -16.538 -16.311 11.260 1.00 69.38 90 LEU A N 1
ATOM 688 C CA . LEU A 1 90 ? -16.160 -15.105 10.534 1.00 69.38 90 LEU A CA 1
ATOM 689 C C . LEU A 1 90 ? -14.984 -15.426 9.595 1.00 69.38 90 LEU A C 1
ATOM 691 O O . LEU A 1 90 ? -14.042 -16.105 10.015 1.00 69.38 90 LEU A O 1
ATOM 695 N N . PRO A 1 91 ? -15.001 -14.943 8.340 1.00 70.56 91 PRO A N 1
ATOM 696 C CA . PRO A 1 91 ? -13.909 -15.177 7.405 1.00 70.56 91 PRO A CA 1
ATOM 697 C C . PRO A 1 91 ? -12.605 -14.590 7.959 1.00 70.56 91 PRO A C 1
ATOM 699 O O . PRO A 1 91 ? -12.541 -13.421 8.347 1.00 70.56 91 PRO A O 1
ATOM 702 N N . VAL A 1 92 ? -11.550 -15.407 7.999 1.00 82.31 92 VAL A N 1
ATOM 703 C CA . VAL A 1 92 ? -10.226 -14.976 8.462 1.00 82.31 92 VAL A CA 1
ATOM 704 C C . VAL A 1 92 ? -9.594 -14.090 7.390 1.00 82.31 92 VAL A C 1
ATOM 706 O O . VAL A 1 92 ? -9.240 -14.561 6.311 1.00 82.31 92 VAL A O 1
ATOM 709 N N . VAL A 1 93 ? -9.443 -12.798 7.687 1.00 89.06 93 VAL A N 1
ATOM 710 C CA . VAL A 1 93 ? -8.778 -11.839 6.794 1.00 89.06 93 VAL A CA 1
ATOM 711 C C . VAL A 1 93 ? -7.258 -11.910 7.008 1.00 89.06 93 VAL A C 1
ATOM 713 O O . VAL A 1 93 ? -6.803 -11.681 8.134 1.00 89.06 93 VAL A O 1
ATOM 716 N N . PRO A 1 94 ? -6.451 -12.205 5.970 1.00 91.62 94 PRO A N 1
ATOM 717 C CA . PRO A 1 94 ? -5.002 -12.328 6.108 1.00 91.62 94 PRO A CA 1
ATOM 718 C C . PRO A 1 94 ? -4.321 -10.971 6.342 1.00 91.62 94 PRO A C 1
ATOM 720 O O . PRO A 1 94 ? -4.817 -9.924 5.922 1.00 91.62 94 PRO A O 1
ATOM 723 N N . LEU A 1 95 ? -3.150 -10.994 6.984 1.00 93.81 95 LEU A N 1
ATOM 724 C CA . LEU A 1 95 ? -2.336 -9.801 7.232 1.00 93.81 95 LEU A CA 1
ATOM 725 C C . LEU A 1 95 ? -1.590 -9.364 5.960 1.00 93.81 95 LEU A C 1
ATOM 727 O O . LEU A 1 95 ? -0.871 -10.162 5.364 1.00 93.81 95 LEU A O 1
ATOM 731 N N . LEU A 1 96 ? -1.685 -8.085 5.595 1.00 93.69 96 LEU A N 1
ATOM 732 C CA . LEU A 1 96 ? -1.084 -7.505 4.392 1.00 93.69 96 LEU A CA 1
ATOM 733 C C . LEU A 1 96 ? 0.442 -7.689 4.338 1.00 93.69 96 LEU A C 1
ATOM 735 O O . LEU A 1 96 ? 0.980 -8.079 3.306 1.00 93.69 96 LEU A O 1
ATOM 739 N N . ALA A 1 97 ? 1.146 -7.478 5.452 1.00 92.94 97 ALA A N 1
ATOM 740 C CA . ALA A 1 97 ? 2.598 -7.660 5.503 1.00 92.94 97 ALA A CA 1
ATOM 741 C C . ALA A 1 97 ? 3.046 -9.107 5.208 1.00 92.94 97 ALA A C 1
ATOM 743 O O . ALA A 1 97 ? 4.169 -9.319 4.762 1.00 92.94 97 ALA A O 1
ATOM 744 N N . GLY A 1 98 ? 2.173 -10.096 5.440 1.00 91.94 98 GLY A N 1
ATOM 745 C CA . GLY A 1 98 ? 2.477 -11.518 5.265 1.00 91.94 98 GLY A CA 1
ATOM 746 C C . GLY A 1 98 ? 2.049 -12.109 3.922 1.00 91.94 98 GLY A C 1
ATOM 747 O O . GLY A 1 98 ? 2.282 -13.294 3.691 1.00 91.94 98 GLY A O 1
ATOM 748 N N . ILE A 1 99 ? 1.405 -11.335 3.044 1.00 91.75 99 ILE A N 1
ATOM 749 C CA . ILE A 1 99 ? 0.933 -11.850 1.756 1.00 91.75 99 ILE A CA 1
ATOM 750 C C . ILE A 1 99 ? 1.876 -11.496 0.607 1.00 91.75 99 ILE A C 1
ATOM 752 O O . ILE A 1 99 ? 2.458 -10.413 0.533 1.00 91.75 99 ILE A O 1
ATOM 756 N N . VAL A 1 100 ? 1.957 -12.413 -0.353 1.00 93.81 100 VAL A N 1
ATOM 757 C CA . VAL A 1 100 ? 2.589 -12.160 -1.647 1.00 93.81 100 VAL A CA 1
ATOM 758 C C . VAL A 1 100 ? 1.562 -11.516 -2.572 1.00 93.81 100 VAL A C 1
ATOM 760 O O . VAL A 1 100 ? 0.505 -12.093 -2.833 1.00 93.81 100 VAL A O 1
ATOM 763 N N . ILE A 1 101 ? 1.882 -10.329 -3.085 1.00 94.31 101 ILE A N 1
ATOM 764 C CA . ILE A 1 101 ? 1.024 -9.614 -4.030 1.00 94.31 101 ILE A CA 1
ATOM 765 C C . ILE A 1 101 ? 1.073 -10.314 -5.388 1.00 94.31 101 ILE A C 1
ATOM 767 O O . ILE A 1 101 ? 2.133 -10.426 -6.004 1.00 94.31 101 ILE A O 1
ATOM 771 N N . LYS A 1 102 ? -0.086 -10.780 -5.859 1.00 94.06 102 LYS A N 1
ATOM 772 C CA . LYS A 1 102 ? -0.240 -11.400 -7.177 1.00 94.06 102 LYS A CA 1
ATOM 773 C C . LYS A 1 102 ? -0.769 -10.379 -8.177 1.00 94.06 102 LYS A C 1
ATOM 775 O O . LYS A 1 102 ? -1.736 -9.677 -7.897 1.00 94.06 102 LYS A O 1
ATOM 780 N N . LYS A 1 103 ? -0.143 -10.335 -9.352 1.00 95.06 103 LYS A N 1
ATOM 781 C CA . LYS A 1 103 ? -0.525 -9.455 -10.461 1.00 95.06 103 LYS A CA 1
ATOM 782 C C . LYS A 1 103 ? -1.980 -9.718 -10.882 1.00 95.06 103 LYS A C 1
ATOM 784 O O . LYS A 1 103 ? -2.366 -10.877 -11.009 1.00 95.06 103 LYS A O 1
ATOM 789 N N . GLY A 1 104 ? -2.763 -8.662 -11.087 1.00 93.38 104 GLY A N 1
ATOM 790 C CA . GLY A 1 104 ? -4.142 -8.710 -11.581 1.00 93.38 104 GLY A CA 1
ATOM 791 C C . GLY A 1 104 ? -5.188 -9.250 -10.605 1.00 93.38 104 GLY A C 1
ATOM 792 O O . GLY A 1 104 ? -6.349 -9.383 -10.983 1.00 93.38 104 GLY A O 1
ATOM 793 N N . VAL A 1 105 ? -4.812 -9.575 -9.364 1.00 92.75 105 VAL A N 1
ATOM 794 C CA . VAL A 1 105 ? -5.731 -10.150 -8.373 1.00 92.75 105 VAL A CA 1
ATOM 795 C C . VAL A 1 105 ? -6.176 -9.072 -7.397 1.00 92.75 105 VAL A C 1
ATOM 797 O O . VAL A 1 105 ? -5.353 -8.361 -6.831 1.00 92.75 105 VAL A O 1
ATOM 800 N N . GLU A 1 106 ? -7.481 -8.985 -7.168 1.00 93.94 106 GLU A N 1
ATOM 801 C CA . GLU A 1 106 ? -8.058 -8.171 -6.104 1.00 93.94 106 GLU A CA 1
ATOM 802 C C . GLU A 1 106 ? -8.206 -8.994 -4.817 1.00 93.94 106 GLU A C 1
ATOM 804 O O . GLU A 1 106 ? -8.595 -10.161 -4.856 1.00 93.94 106 GLU A O 1
ATOM 809 N N . TYR A 1 107 ? -7.896 -8.396 -3.666 1.00 90.94 107 TYR A N 1
ATOM 810 C CA . TYR A 1 107 ? -7.952 -9.091 -2.379 1.00 90.94 107 TYR A CA 1
ATOM 811 C C . TYR A 1 107 ? -8.240 -8.148 -1.207 1.00 90.94 107 TYR A C 1
ATOM 813 O O . TYR A 1 107 ? -7.888 -6.968 -1.221 1.00 90.94 107 TYR A O 1
ATOM 821 N N . ILE A 1 108 ? -8.895 -8.689 -0.177 1.00 92.81 108 ILE A N 1
ATOM 822 C CA . ILE A 1 108 ? -9.174 -8.009 1.093 1.00 92.81 108 ILE A CA 1
ATOM 823 C C . ILE A 1 108 ? -8.152 -8.481 2.121 1.00 92.81 108 ILE A C 1
ATOM 825 O O . ILE A 1 108 ? -7.928 -9.680 2.281 1.00 92.81 108 ILE A O 1
ATOM 829 N N . VAL A 1 109 ? -7.534 -7.534 2.815 1.00 93.38 109 VAL A N 1
ATOM 830 C CA . VAL A 1 109 ? -6.443 -7.781 3.762 1.00 93.38 109 VAL A CA 1
ATOM 831 C C . VAL A 1 109 ? -6.584 -6.900 4.987 1.00 93.38 109 VAL A C 1
ATOM 833 O O . VAL A 1 109 ? -7.226 -5.850 4.957 1.00 93.38 109 VAL A O 1
ATOM 836 N N . LYS A 1 110 ? -5.934 -7.318 6.065 1.00 93.06 110 LYS A N 1
ATOM 837 C CA . LYS A 1 110 ? -5.816 -6.558 7.300 1.00 93.06 110 LYS A CA 1
ATOM 838 C C . LYS A 1 110 ? -4.420 -5.955 7.391 1.00 93.06 110 LYS A C 1
ATOM 840 O O . LYS A 1 110 ? -3.441 -6.658 7.173 1.00 93.06 110 LYS A O 1
ATOM 845 N N . THR A 1 111 ? -4.300 -4.677 7.713 1.00 92.44 111 THR A N 1
ATOM 846 C CA . THR A 1 111 ? -3.003 -4.047 7.991 1.00 92.44 111 THR A CA 1
ATOM 847 C C . THR A 1 111 ? -2.513 -4.403 9.398 1.00 92.44 111 THR A C 1
ATOM 849 O O . THR A 1 111 ? -3.293 -4.842 10.248 1.00 92.44 111 THR A O 1
ATOM 852 N N . SER A 1 112 ? -1.233 -4.176 9.693 1.00 91.50 112 SER A N 1
ATOM 853 C CA . SER A 1 112 ? -0.665 -4.318 11.043 1.00 91.50 112 SER A CA 1
ATOM 854 C C . SER A 1 112 ? -1.319 -3.381 12.063 1.00 91.50 112 SER A C 1
ATOM 856 O O . SER A 1 112 ? -1.486 -3.758 13.220 1.00 91.50 112 SER A O 1
ATOM 858 N N . ALA A 1 113 ? -1.797 -2.210 11.629 1.00 88.81 113 ALA A N 1
ATOM 859 C CA . ALA A 1 113 ? -2.622 -1.306 12.436 1.00 88.81 113 ALA A CA 1
ATOM 860 C C . ALA A 1 113 ? -4.069 -1.799 12.657 1.00 88.81 113 ALA A C 1
ATOM 862 O O . ALA A 1 113 ? -4.886 -1.089 13.245 1.00 88.81 113 ALA A O 1
ATOM 863 N N . GLY A 1 114 ? -4.404 -2.997 12.173 1.00 87.88 114 GLY A N 1
ATOM 864 C CA . GLY A 1 114 ? -5.691 -3.647 12.374 1.00 87.88 114 GLY A CA 1
ATOM 865 C C . GLY A 1 114 ? -6.782 -3.258 11.378 1.00 87.88 114 GLY A C 1
ATOM 866 O O . GLY A 1 114 ? -7.912 -3.697 11.564 1.00 87.88 114 GLY A O 1
ATOM 867 N N . ARG A 1 115 ? -6.452 -2.485 10.335 1.00 88.94 115 ARG A N 1
ATOM 868 C CA . ARG A 1 115 ? -7.421 -1.910 9.390 1.00 88.94 115 ARG A CA 1
ATOM 869 C C . ARG A 1 115 ? -7.732 -2.867 8.258 1.00 88.94 115 ARG A C 1
ATOM 871 O O . ARG A 1 115 ? -6.805 -3.465 7.719 1.00 88.94 115 ARG A O 1
ATOM 878 N N . ILE A 1 116 ? -8.992 -2.978 7.855 1.00 91.50 116 ILE A N 1
ATOM 879 C CA . ILE A 1 116 ? -9.355 -3.790 6.686 1.00 91.50 116 ILE A CA 1
ATOM 880 C C . ILE A 1 116 ? -9.320 -2.911 5.437 1.00 91.50 116 ILE A C 1
ATOM 882 O O . ILE A 1 116 ? -10.031 -1.914 5.342 1.00 91.50 116 ILE A O 1
ATOM 886 N N . VAL A 1 117 ? -8.487 -3.287 4.470 1.00 93.19 117 VAL A N 1
ATOM 887 C CA . VAL A 1 117 ? -8.348 -2.587 3.189 1.00 93.19 117 VAL A CA 1
ATOM 888 C C . VAL A 1 117 ? -8.534 -3.562 2.034 1.00 93.19 117 VAL A C 1
ATOM 890 O O . VAL A 1 117 ? -8.228 -4.752 2.137 1.00 93.19 117 VAL A O 1
ATOM 893 N N . LYS A 1 118 ? -9.035 -3.048 0.914 1.00 94.81 118 LYS A N 1
ATOM 894 C CA . LYS A 1 118 ? -9.168 -3.799 -0.336 1.00 94.81 118 LYS A CA 1
ATOM 895 C C . LYS A 1 118 ? -8.089 -3.335 -1.300 1.00 94.81 118 LYS A C 1
ATOM 897 O O . LYS A 1 118 ? -7.985 -2.141 -1.565 1.00 94.81 118 LYS A O 1
ATOM 902 N N . ILE A 1 119 ? -7.297 -4.254 -1.831 1.00 95.81 119 ILE A N 1
ATOM 903 C CA . ILE A 1 119 ? -6.318 -3.949 -2.874 1.00 95.81 119 ILE A CA 1
ATOM 904 C C . ILE A 1 119 ? -6.962 -4.244 -4.217 1.00 95.81 119 ILE A C 1
ATOM 906 O O . ILE A 1 119 ? -7.280 -5.395 -4.495 1.00 95.81 119 ILE A O 1
ATOM 910 N N . SER A 1 120 ? -7.172 -3.204 -5.026 1.00 97.00 120 SER A N 1
ATOM 911 C CA . SER A 1 120 ? -7.720 -3.358 -6.374 1.00 97.00 120 SER A CA 1
ATOM 912 C C . SER A 1 120 ? -6.753 -4.122 -7.286 1.00 97.00 120 SER A C 1
ATOM 914 O O . SER A 1 120 ? -5.538 -4.109 -7.075 1.00 97.00 120 SER A O 1
ATOM 916 N N . ALA A 1 121 ? -7.276 -4.735 -8.351 1.00 96.81 121 ALA A N 1
ATOM 917 C CA . ALA A 1 121 ? -6.445 -5.397 -9.359 1.00 96.81 121 ALA A CA 1
ATOM 918 C C . ALA A 1 121 ? -5.421 -4.430 -9.990 1.00 96.81 121 ALA A C 1
ATOM 920 O O . ALA A 1 121 ? -4.261 -4.792 -10.178 1.00 96.81 121 ALA A O 1
ATOM 921 N N . HIS A 1 122 ? -5.819 -3.171 -10.228 1.00 97.25 122 HIS A N 1
ATOM 922 C CA . HIS A 1 122 ? -4.918 -2.134 -10.732 1.00 97.25 122 HIS A CA 1
ATOM 923 C C . HIS A 1 122 ? -3.778 -1.838 -9.748 1.00 97.25 122 HIS A C 1
ATOM 925 O O . HIS A 1 122 ? -2.612 -1.786 -10.141 1.00 97.25 122 HIS A O 1
ATOM 931 N N . ALA A 1 123 ? -4.086 -1.689 -8.458 1.00 96.94 123 ALA A N 1
ATOM 932 C CA . ALA A 1 123 ? -3.067 -1.503 -7.434 1.00 96.94 123 ALA A CA 1
ATOM 933 C C . ALA A 1 123 ? -2.123 -2.707 -7.336 1.00 96.94 123 ALA A C 1
ATOM 935 O O . ALA A 1 123 ? -0.913 -2.513 -7.211 1.00 96.94 123 ALA A O 1
ATOM 936 N N . ALA A 1 124 ? -2.649 -3.930 -7.431 1.00 97.25 124 ALA A N 1
ATOM 937 C CA . ALA A 1 124 ? -1.847 -5.148 -7.422 1.00 97.25 124 ALA A CA 1
ATOM 938 C C . ALA A 1 124 ? -0.883 -5.204 -8.620 1.00 97.25 124 ALA A C 1
ATOM 940 O O . ALA A 1 124 ? 0.305 -5.475 -8.441 1.00 97.25 124 ALA A O 1
ATOM 941 N N . ASP A 1 125 ? -1.349 -4.864 -9.825 1.00 97.25 125 ASP A N 1
ATOM 942 C CA . ASP A 1 125 ? -0.500 -4.764 -11.019 1.00 97.25 125 ASP A CA 1
ATOM 943 C C . ASP A 1 125 ? 0.640 -3.768 -10.833 1.00 97.25 125 ASP A C 1
ATOM 945 O O . ASP A 1 125 ? 1.800 -4.068 -11.129 1.00 97.25 125 ASP A O 1
ATOM 949 N N . GLN A 1 126 ? 0.314 -2.585 -10.313 1.00 96.75 126 GLN A N 1
ATOM 950 C CA . GLN A 1 126 ? 1.293 -1.537 -10.065 1.00 96.75 126 GLN A CA 1
ATOM 951 C C . GLN A 1 126 ? 2.292 -1.927 -8.980 1.00 96.75 126 GLN A C 1
ATOM 953 O O . GLN A 1 126 ? 3.477 -1.624 -9.112 1.00 96.75 126 GLN A O 1
ATOM 958 N N . ALA A 1 127 ? 1.843 -2.624 -7.936 1.00 95.75 127 ALA A N 1
ATOM 959 C CA . ALA A 1 127 ? 2.713 -3.115 -6.881 1.00 95.75 127 ALA A CA 1
ATOM 960 C C . ALA A 1 127 ? 3.747 -4.101 -7.437 1.00 95.75 127 ALA A C 1
ATOM 962 O O . ALA A 1 127 ? 4.946 -3.911 -7.230 1.00 95.75 127 ALA A O 1
ATOM 963 N N . VAL A 1 128 ? 3.306 -5.089 -8.225 1.00 95.75 128 VAL A N 1
ATOM 964 C CA . VAL A 1 128 ? 4.211 -6.062 -8.859 1.00 95.75 128 VAL A CA 1
ATOM 965 C C . VAL A 1 128 ? 5.167 -5.370 -9.829 1.00 95.75 128 VAL A C 1
ATOM 967 O O . VAL A 1 128 ? 6.377 -5.581 -9.748 1.00 95.75 128 VAL A O 1
ATOM 970 N N . ALA A 1 129 ? 4.656 -4.507 -10.712 1.00 95.31 129 ALA A N 1
ATOM 971 C CA . ALA A 1 129 ? 5.472 -3.806 -11.705 1.00 95.31 129 ALA A CA 1
ATOM 972 C C . ALA A 1 129 ? 6.556 -2.922 -11.064 1.00 95.31 129 ALA A C 1
ATOM 974 O O . ALA A 1 129 ? 7.656 -2.794 -11.602 1.00 95.31 129 ALA A O 1
ATOM 975 N N . ARG A 1 130 ? 6.258 -2.333 -9.901 1.00 93.50 130 ARG A N 1
ATOM 976 C CA . ARG A 1 130 ? 7.154 -1.435 -9.158 1.00 93.50 130 ARG A CA 1
ATOM 977 C C . ARG A 1 130 ? 7.958 -2.146 -8.066 1.00 93.50 130 ARG A C 1
ATOM 979 O O . ARG A 1 130 ? 8.689 -1.480 -7.343 1.00 93.50 130 ARG A O 1
ATOM 986 N N . LYS A 1 131 ? 7.848 -3.477 -7.949 1.00 94.12 131 LYS A N 1
ATOM 987 C CA . LYS A 1 131 ? 8.491 -4.290 -6.898 1.00 94.12 131 LYS A CA 1
ATOM 988 C C . LYS A 1 131 ? 8.147 -3.821 -5.473 1.00 94.12 131 LYS A C 1
ATOM 990 O O . LYS A 1 131 ? 8.972 -3.910 -4.568 1.00 94.12 131 LYS A O 1
ATOM 995 N N . ILE A 1 132 ? 6.928 -3.325 -5.277 1.00 94.56 132 ILE A N 1
ATOM 996 C CA . ILE A 1 132 ? 6.400 -2.911 -3.975 1.00 94.56 132 ILE A CA 1
ATOM 997 C C . ILE A 1 132 ? 5.788 -4.139 -3.299 1.00 94.56 132 ILE A C 1
ATOM 999 O O . ILE A 1 132 ? 4.907 -4.791 -3.859 1.00 94.56 132 ILE A O 1
ATOM 1003 N N . THR A 1 133 ? 6.252 -4.459 -2.093 1.00 94.88 133 THR A N 1
ATOM 1004 C CA . THR A 1 133 ? 5.780 -5.622 -1.329 1.00 94.88 133 THR A CA 1
ATOM 1005 C C . THR A 1 133 ? 4.558 -5.289 -0.470 1.00 94.88 133 THR A C 1
ATOM 1007 O O . THR A 1 133 ? 4.285 -4.123 -0.178 1.00 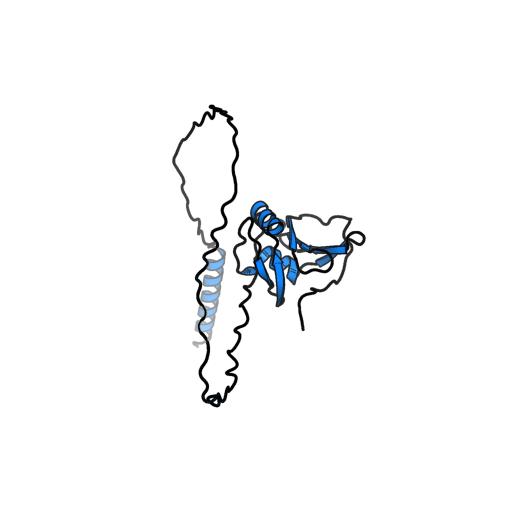94.88 133 THR A O 1
ATOM 1010 N N . GLY A 1 134 ? 3.837 -6.319 -0.012 1.00 95.19 134 GLY A N 1
ATOM 1011 C CA . GLY A 1 134 ? 2.741 -6.154 0.951 1.00 95.19 134 GLY A CA 1
ATOM 1012 C C . GLY A 1 134 ? 3.193 -5.447 2.228 1.00 95.19 134 GLY A C 1
ATOM 1013 O O . GLY A 1 134 ? 2.511 -4.547 2.703 1.00 95.19 134 GLY A O 1
ATOM 1014 N N . GLU A 1 135 ? 4.392 -5.763 2.719 1.00 94.88 135 GLU A N 1
ATOM 1015 C CA . GLU A 1 135 ? 5.001 -5.083 3.864 1.00 94.88 135 GLU A CA 1
ATOM 1016 C C . GLU A 1 135 ? 5.204 -3.581 3.620 1.00 94.88 135 GLU A C 1
ATOM 1018 O O . GLU A 1 135 ? 4.872 -2.770 4.478 1.00 94.88 135 GLU A O 1
ATOM 1023 N N . MET A 1 136 ? 5.690 -3.182 2.442 1.00 94.81 136 MET A N 1
ATOM 1024 C CA . MET A 1 136 ? 5.886 -1.764 2.116 1.00 94.81 136 MET A CA 1
ATOM 1025 C C . MET A 1 136 ? 4.560 -0.995 2.078 1.00 94.81 136 MET A C 1
ATOM 1027 O O . MET A 1 136 ? 4.478 0.130 2.576 1.00 94.81 136 MET A O 1
ATOM 1031 N N . ILE A 1 137 ? 3.507 -1.609 1.526 1.00 95.69 137 ILE A N 1
ATOM 1032 C CA . ILE A 1 137 ? 2.152 -1.040 1.538 1.00 95.69 137 ILE A CA 1
ATOM 1033 C C . ILE A 1 137 ? 1.638 -0.951 2.979 1.00 95.69 137 ILE A C 1
ATOM 1035 O O . ILE A 1 137 ? 1.113 0.085 3.380 1.00 95.69 137 ILE A O 1
ATOM 1039 N N . ASP A 1 138 ? 1.819 -2.006 3.772 1.00 95.50 138 ASP A N 1
ATOM 1040 C CA . ASP A 1 138 ? 1.398 -2.054 5.169 1.00 95.50 138 ASP A CA 1
ATOM 1041 C C . ASP A 1 138 ? 2.073 -0.969 6.018 1.00 95.50 138 ASP A C 1
ATOM 1043 O O . ASP A 1 138 ? 1.400 -0.224 6.730 1.00 95.50 138 ASP A O 1
ATOM 1047 N N . GLN A 1 139 ? 3.391 -0.810 5.888 1.00 94.50 139 GLN A N 1
ATOM 1048 C CA . GLN A 1 139 ? 4.143 0.237 6.573 1.00 94.50 139 GLN A CA 1
ATOM 1049 C C . GLN A 1 139 ? 3.689 1.632 6.134 1.00 94.50 139 GLN A C 1
ATOM 1051 O O . GLN A 1 139 ? 3.493 2.505 6.980 1.00 94.50 139 GLN A O 1
ATOM 1056 N N . ALA A 1 140 ? 3.468 1.850 4.834 1.00 94.25 140 ALA A N 1
ATOM 1057 C CA . ALA A 1 140 ? 2.957 3.121 4.333 1.00 94.25 140 ALA A CA 1
ATOM 1058 C C . ALA A 1 140 ? 1.564 3.443 4.894 1.00 94.25 140 ALA A C 1
ATOM 1060 O O . ALA A 1 140 ? 1.294 4.587 5.247 1.00 94.25 140 ALA A O 1
ATOM 1061 N N . LEU A 1 141 ? 0.680 2.455 5.021 1.00 94.12 141 LEU A N 1
ATOM 1062 C CA . LEU A 1 141 ? -0.679 2.630 5.540 1.00 94.12 141 LEU A CA 1
ATOM 1063 C C . LEU A 1 141 ? -0.740 2.800 7.064 1.00 94.12 141 LEU A C 1
ATOM 1065 O O . LEU A 1 141 ? -1.592 3.544 7.565 1.00 94.12 141 LEU A O 1
ATOM 1069 N N . SER A 1 142 ? 0.137 2.112 7.792 1.00 92.62 142 SER A N 1
ATOM 1070 C CA . SER A 1 142 ? 0.149 2.088 9.257 1.00 92.62 142 SER A CA 1
ATOM 1071 C C . SER A 1 142 ? 0.970 3.233 9.852 1.00 92.62 142 SER A C 1
ATOM 1073 O O . SER A 1 142 ? 0.519 3.877 10.798 1.00 92.62 142 SER A O 1
ATOM 1075 N N . ASN A 1 143 ? 2.133 3.530 9.265 1.00 91.81 143 ASN A N 1
ATOM 1076 C CA . ASN A 1 143 ? 3.113 4.479 9.807 1.00 91.81 143 ASN A CA 1
ATOM 1077 C C . ASN A 1 143 ? 3.329 5.713 8.920 1.00 91.81 143 ASN A C 1
ATOM 1079 O O . ASN A 1 143 ? 4.012 6.650 9.331 1.00 91.81 143 ASN A O 1
ATOM 1083 N N . GLY A 1 144 ? 2.783 5.723 7.703 1.00 91.50 144 GLY A N 1
ATOM 1084 C CA . GLY A 1 144 ? 3.001 6.812 6.761 1.00 91.50 144 GLY A CA 1
ATOM 1085 C C . GLY A 1 144 ? 2.300 8.118 7.134 1.00 91.50 144 GLY A C 1
ATOM 1086 O O . GLY A 1 144 ? 1.271 8.154 7.817 1.00 91.50 144 GLY A O 1
ATOM 1087 N N . THR A 1 145 ? 2.846 9.224 6.632 1.00 92.81 145 THR A N 1
ATOM 1088 C CA . THR A 1 145 ? 2.208 10.533 6.724 1.00 92.81 145 THR A CA 1
ATOM 1089 C C . THR A 1 145 ? 1.039 10.602 5.758 1.00 92.81 145 THR A C 1
ATOM 1091 O O . THR A 1 145 ? 1.149 10.316 4.566 1.00 92.81 145 THR A O 1
ATOM 1094 N N . LYS A 1 146 ? -0.094 11.051 6.282 1.00 93.62 146 LYS A N 1
ATOM 1095 C CA . LYS A 1 146 ? -1.357 11.101 5.564 1.00 93.62 146 LYS A CA 1
ATOM 1096 C C . LYS A 1 146 ? -1.554 12.440 4.866 1.00 93.62 146 LYS A C 1
ATOM 1098 O O . LYS A 1 146 ? -1.322 13.513 5.431 1.00 93.62 146 LYS A O 1
ATOM 1103 N N . TYR A 1 147 ? -2.041 12.368 3.637 1.00 93.44 147 TYR A N 1
ATOM 1104 C CA . TYR A 1 147 ? -2.390 13.519 2.822 1.00 93.44 147 TYR A CA 1
ATOM 1105 C C . TYR A 1 147 ? -3.711 13.297 2.089 1.00 93.44 147 TYR A C 1
ATOM 1107 O O . TYR A 1 147 ? -4.182 12.168 1.942 1.00 93.44 147 TYR A O 1
ATOM 1115 N N . VAL A 1 148 ? -4.309 14.387 1.631 1.00 94.25 148 VAL A N 1
ATOM 1116 C CA . VAL A 1 148 ? -5.532 14.398 0.832 1.00 94.25 148 VAL A CA 1
ATOM 1117 C C . VAL A 1 148 ? -5.368 15.376 -0.325 1.00 94.25 148 VAL A C 1
ATOM 1119 O O . VAL A 1 148 ? -4.686 16.397 -0.196 1.00 94.25 148 VAL A O 1
ATOM 1122 N N . ASP A 1 149 ? -5.969 15.058 -1.461 1.00 93.12 149 ASP A N 1
ATOM 1123 C CA . ASP A 1 149 ? -6.204 16.031 -2.522 1.00 93.12 149 ASP A CA 1
ATOM 1124 C C . ASP A 1 149 ? -7.528 16.746 -2.238 1.00 93.12 149 ASP A C 1
ATOM 1126 O O . ASP A 1 149 ? -8.572 16.111 -2.096 1.00 93.12 149 ASP A O 1
ATOM 1130 N N . ILE A 1 150 ? -7.482 18.072 -2.121 1.00 89.62 150 ILE A N 1
ATOM 1131 C CA . ILE A 1 150 ? -8.651 18.891 -1.777 1.00 89.62 150 ILE A CA 1
ATOM 1132 C C . ILE A 1 150 ? -9.707 18.847 -2.890 1.00 89.62 150 ILE A C 1
ATOM 1134 O O . ILE A 1 150 ? -10.897 18.934 -2.593 1.00 89.62 150 ILE A O 1
ATOM 1138 N N . LEU A 1 151 ? -9.296 18.688 -4.153 1.00 90.12 151 LEU A N 1
ATOM 1139 C CA . LEU A 1 151 ? -10.212 18.707 -5.293 1.00 90.12 151 LEU A CA 1
ATOM 1140 C C . LEU A 1 151 ? -10.922 17.361 -5.458 1.00 90.12 151 LEU A C 1
ATOM 1142 O O . LEU A 1 151 ? -12.150 17.288 -5.414 1.00 90.12 151 LEU A O 1
ATOM 1146 N N . SER A 1 152 ? -10.157 16.279 -5.617 1.00 90.69 152 SER A N 1
ATOM 1147 C CA . SER A 1 152 ? -10.725 14.940 -5.814 1.00 90.69 152 SER A CA 1
ATOM 1148 C C . SER A 1 152 ? -11.266 14.342 -4.509 1.00 90.69 152 SER A C 1
ATOM 1150 O O . SER A 1 152 ? -12.299 13.668 -4.500 1.00 90.69 152 SER A O 1
ATOM 1152 N N . GLY A 1 153 ? -10.634 14.636 -3.371 1.00 91.25 153 GLY A N 1
ATOM 1153 C CA . GLY A 1 153 ? -10.872 13.967 -2.092 1.00 91.25 153 GLY A CA 1
ATOM 1154 C C . GLY A 1 153 ? -10.171 12.611 -1.973 1.00 91.25 153 GLY A C 1
ATOM 1155 O O . GLY A 1 153 ? -10.427 11.878 -1.014 1.00 91.25 153 GLY A O 1
ATOM 1156 N N . GLU A 1 154 ? -9.313 12.261 -2.933 1.00 93.38 154 GLU A N 1
ATOM 1157 C CA . GLU A 1 154 ? -8.441 11.093 -2.846 1.00 93.38 154 GLU A CA 1
ATOM 1158 C C . GLU A 1 154 ? -7.470 11.231 -1.677 1.00 93.38 154 GLU A C 1
ATOM 1160 O O . GLU A 1 154 ? -7.019 12.326 -1.323 1.00 93.38 154 GLU A O 1
ATOM 1165 N N . ARG A 1 155 ? -7.140 10.097 -1.066 1.00 94.75 155 ARG A N 1
ATOM 1166 C CA . ARG A 1 155 ? -6.323 10.040 0.143 1.00 94.75 155 ARG A CA 1
ATOM 1167 C C . ARG A 1 155 ? -5.046 9.301 -0.179 1.00 94.75 155 ARG A C 1
ATOM 1169 O O . ARG A 1 155 ? -5.105 8.227 -0.753 1.00 94.75 155 ARG A O 1
ATOM 1176 N N . ILE A 1 156 ? -3.901 9.837 0.208 1.00 94.25 156 ILE A N 1
ATOM 1177 C CA . ILE A 1 156 ? -2.618 9.164 0.003 1.00 94.25 156 ILE A CA 1
ATOM 1178 C C . ILE A 1 156 ? -1.880 9.057 1.333 1.00 94.25 156 ILE A C 1
ATOM 1180 O O . ILE A 1 156 ? -1.901 9.992 2.138 1.00 94.25 156 ILE A O 1
ATOM 1184 N N . SER A 1 157 ? -1.255 7.911 1.579 1.00 94.38 157 SER A N 1
ATOM 1185 C CA . SER A 1 157 ? -0.360 7.705 2.717 1.00 94.38 157 SER A CA 1
ATOM 1186 C C . SER A 1 157 ? 1.061 7.517 2.217 1.00 94.38 157 SER A C 1
ATOM 1188 O O . SER A 1 157 ? 1.285 6.731 1.299 1.00 94.38 157 SER A O 1
ATOM 1190 N N . TRP A 1 158 ? 2.008 8.246 2.798 1.00 92.56 158 TRP A N 1
ATOM 1191 C CA . TRP A 1 158 ? 3.396 8.266 2.357 1.00 92.56 158 TRP A CA 1
ATOM 1192 C C . TRP A 1 158 ? 4.318 7.721 3.429 1.00 92.56 158 TRP A C 1
ATOM 1194 O O . TRP A 1 158 ? 4.358 8.260 4.535 1.00 92.56 158 TRP A O 1
ATOM 1204 N N . LEU A 1 159 ? 5.095 6.691 3.110 1.00 90.94 159 LEU A N 1
ATOM 1205 C CA . LEU A 1 159 ? 6.122 6.206 4.022 1.00 90.94 159 LEU A CA 1
ATOM 1206 C C . LEU A 1 159 ? 7.329 7.153 4.011 1.00 90.94 159 LEU A C 1
ATOM 1208 O O . LEU A 1 159 ? 8.295 6.968 3.267 1.00 90.94 159 LEU A O 1
ATOM 1212 N N . ASP A 1 160 ? 7.239 8.200 4.824 1.00 82.50 160 ASP A N 1
ATOM 1213 C CA . ASP A 1 160 ? 8.321 9.152 5.039 1.00 82.50 160 ASP A CA 1
ATOM 1214 C C . ASP A 1 160 ? 9.417 8.518 5.912 1.00 82.50 160 ASP A C 1
ATOM 1216 O O . ASP A 1 160 ? 9.142 7.748 6.829 1.00 82.50 160 ASP A O 1
ATOM 1220 N N . GLY A 1 161 ? 10.684 8.835 5.636 1.00 81.62 161 GLY A N 1
ATOM 1221 C CA . GLY A 1 161 ? 11.818 8.365 6.446 1.00 81.62 161 GLY A CA 1
ATOM 1222 C C . GLY A 1 161 ? 12.320 6.947 6.144 1.00 81.62 161 GLY A C 1
ATOM 1223 O O . GLY A 1 161 ? 13.368 6.571 6.663 1.00 81.62 161 GLY A O 1
ATOM 1224 N N . ALA A 1 162 ? 11.654 6.188 5.267 1.00 83.81 162 ALA A N 1
ATOM 1225 C CA . ALA A 1 162 ? 12.187 4.919 4.775 1.00 83.81 162 ALA A CA 1
ATOM 1226 C C . ALA A 1 162 ? 13.394 5.120 3.826 1.00 83.81 162 ALA A C 1
ATOM 1228 O O . ALA A 1 162 ? 13.500 6.168 3.160 1.00 83.81 162 ALA A O 1
ATOM 1229 N N . PRO A 1 163 ? 14.290 4.113 3.725 1.00 85.50 163 PRO A N 1
ATOM 1230 C CA . PRO A 1 163 ? 15.319 4.038 2.692 1.00 85.50 163 PRO A CA 1
ATOM 1231 C C . PRO A 1 163 ? 14.752 4.312 1.297 1.00 85.50 163 PRO A C 1
ATOM 1233 O O . PRO A 1 163 ? 13.601 3.993 1.009 1.00 85.50 163 PRO A O 1
ATOM 1236 N N . MET A 1 164 ? 15.556 4.899 0.407 1.00 80.81 164 MET A N 1
ATOM 1237 C CA . MET A 1 164 ? 15.085 5.374 -0.904 1.00 80.81 164 MET A CA 1
ATOM 1238 C C . MET A 1 164 ? 14.406 4.282 -1.750 1.00 80.81 164 MET A C 1
ATOM 1240 O O . MET A 1 164 ? 13.472 4.577 -2.485 1.00 80.81 164 MET A O 1
ATOM 1244 N N . ASN A 1 165 ? 14.850 3.032 -1.616 1.00 82.62 165 ASN A N 1
ATOM 1245 C CA . ASN A 1 165 ? 14.301 1.849 -2.285 1.00 82.62 165 ASN A CA 1
ATOM 1246 C C . ASN A 1 165 ? 13.020 1.292 -1.635 1.00 82.62 165 ASN A C 1
ATOM 1248 O O . ASN A 1 165 ? 12.414 0.382 -2.188 1.00 82.62 165 ASN A O 1
ATOM 1252 N N . GLN A 1 166 ? 12.629 1.802 -0.467 1.00 85.00 166 GLN A N 1
ATOM 1253 C CA . GLN A 1 166 ? 11.453 1.366 0.290 1.00 85.00 166 GLN A CA 1
ATOM 1254 C C . GLN A 1 166 ? 10.373 2.456 0.390 1.00 85.00 166 GLN A C 1
ATOM 1256 O O . GLN A 1 166 ? 9.285 2.211 0.914 1.00 85.00 166 GLN A O 1
ATOM 1261 N N . ARG A 1 167 ? 10.638 3.661 -0.132 1.00 89.06 167 ARG A N 1
ATOM 1262 C CA . ARG A 1 167 ? 9.670 4.762 -0.125 1.00 89.06 167 ARG A CA 1
ATOM 1263 C C . ARG A 1 167 ? 8.472 4.432 -1.002 1.00 89.06 167 ARG A C 1
ATOM 1265 O O . ARG A 1 167 ? 8.556 4.408 -2.228 1.00 89.06 167 ARG A O 1
ATOM 1272 N N . THR A 1 168 ? 7.348 4.227 -0.333 1.00 93.25 168 THR A N 1
ATOM 1273 C CA . THR A 1 168 ? 6.090 3.830 -0.954 1.00 93.25 168 THR A CA 1
ATOM 1274 C C . THR A 1 168 ? 5.018 4.841 -0.603 1.00 93.25 168 THR A C 1
ATOM 1276 O O . THR A 1 168 ? 4.881 5.235 0.558 1.00 93.25 168 THR A O 1
ATOM 1279 N N . ALA A 1 169 ? 4.244 5.243 -1.605 1.00 94.69 169 ALA A N 1
ATOM 1280 C CA . ALA A 1 169 ? 3.025 6.003 -1.405 1.00 94.69 169 ALA A CA 1
ATOM 1281 C C . ALA A 1 169 ? 1.821 5.162 -1.832 1.00 94.69 169 ALA A C 1
ATOM 1283 O O . ALA A 1 169 ? 1.823 4.563 -2.905 1.00 94.69 169 ALA A O 1
ATOM 1284 N N . VAL A 1 170 ? 0.790 5.111 -0.996 1.00 95.62 170 VAL A N 1
ATOM 1285 C CA . VAL A 1 170 ? -0.410 4.299 -1.224 1.00 95.62 170 VAL A CA 1
ATOM 1286 C C . VAL A 1 170 ? -1.599 5.228 -1.391 1.00 95.62 170 VAL A C 1
ATOM 1288 O O . VAL A 1 170 ? -1.914 5.984 -0.471 1.00 95.62 170 VAL A O 1
ATOM 1291 N N . LEU A 1 171 ? -2.235 5.192 -2.562 1.00 95.50 171 LEU A N 1
ATOM 1292 C CA . LEU A 1 171 ? -3.416 5.986 -2.888 1.00 95.50 171 LEU A CA 1
ATOM 1293 C C . LEU A 1 171 ? -4.682 5.182 -2.596 1.00 95.50 171 LEU A C 1
ATOM 1295 O O . LEU A 1 171 ? -4.824 4.041 -3.029 1.00 95.50 171 LEU A O 1
ATOM 1299 N N . LEU A 1 172 ? -5.618 5.809 -1.897 1.00 95.94 172 LEU A N 1
ATOM 1300 C CA . LEU A 1 172 ? -6.937 5.288 -1.603 1.00 95.94 172 LEU A CA 1
ATOM 1301 C C . LEU A 1 172 ? -7.998 6.155 -2.269 1.00 95.94 172 LEU A C 1
ATOM 1303 O O . LEU A 1 172 ? -7.942 7.392 -2.231 1.00 95.94 172 LEU A O 1
ATOM 1307 N N . ASN A 1 173 ? -9.017 5.479 -2.786 1.00 94.75 173 ASN A N 1
ATOM 1308 C CA . ASN A 1 173 ? -10.183 6.126 -3.358 1.00 94.75 173 ASN A CA 1
ATOM 1309 C C . ASN A 1 173 ? -10.890 7.007 -2.325 1.00 94.75 173 ASN A C 1
ATOM 1311 O O . ASN A 1 173 ? -10.945 6.699 -1.123 1.00 94.75 173 ASN A O 1
ATOM 1315 N N . LYS A 1 174 ? -11.460 8.120 -2.804 1.00 91.44 174 LYS A N 1
ATOM 1316 C CA . LYS A 1 174 ? -12.178 9.081 -1.964 1.00 91.44 174 LYS A CA 1
ATOM 1317 C C . LYS A 1 174 ? -13.164 8.345 -1.074 1.00 91.44 174 LYS A C 1
ATOM 1319 O O . LYS A 1 174 ? -14.027 7.620 -1.552 1.00 91.44 174 LYS A O 1
ATOM 1324 N N . ASN A 1 175 ? -13.077 8.600 0.226 1.00 88.12 175 ASN A N 1
ATOM 1325 C CA . ASN A 1 175 ? -14.032 8.089 1.199 1.00 88.12 175 ASN A CA 1
ATOM 1326 C C . ASN A 1 175 ? -14.162 6.551 1.279 1.00 88.12 175 ASN A C 1
ATOM 1328 O O . ASN A 1 175 ? -15.148 6.084 1.842 1.00 88.12 175 ASN A O 1
ATOM 1332 N N . THR A 1 176 ? -13.193 5.778 0.784 1.00 91.69 176 THR A N 1
ATOM 1333 C CA . THR A 1 176 ? -13.220 4.304 0.827 1.00 91.69 176 THR A CA 1
ATOM 1334 C C . THR A 1 176 ? -11.862 3.737 1.215 1.00 91.69 176 THR A C 1
ATOM 1336 O O . THR A 1 176 ? -10.839 4.379 0.981 1.00 91.69 176 THR A O 1
ATOM 1339 N N . ASP A 1 177 ? -11.829 2.518 1.745 1.00 92.56 177 ASP A N 1
ATOM 1340 C CA . ASP A 1 177 ? -10.575 1.830 2.086 1.00 92.56 177 ASP A CA 1
ATOM 1341 C C . ASP A 1 177 ? -10.096 0.901 0.961 1.00 92.56 177 ASP A C 1
ATOM 1343 O O . ASP A 1 177 ? -9.466 -0.133 1.188 1.00 92.56 177 ASP A O 1
ATOM 1347 N N . VAL A 1 178 ? -10.419 1.287 -0.275 1.00 95.62 178 VAL A N 1
ATOM 1348 C CA . VAL A 1 178 ? -9.939 0.639 -1.491 1.00 95.62 178 VAL A CA 1
ATOM 1349 C C . VAL A 1 178 ? -8.670 1.346 -1.940 1.00 95.62 178 VAL A C 1
ATOM 1351 O O . VAL A 1 178 ? -8.676 2.555 -2.184 1.00 95.62 178 VAL A O 1
ATOM 1354 N N . ILE A 1 179 ? -7.593 0.580 -2.050 1.00 96.06 179 ILE A N 1
ATOM 1355 C CA . ILE A 1 179 ? -6.319 1.027 -2.594 1.00 96.06 179 ILE A CA 1
ATOM 1356 C C . ILE A 1 179 ? -6.451 1.039 -4.112 1.00 96.06 179 ILE A C 1
ATOM 1358 O O . ILE A 1 179 ? -6.630 -0.004 -4.749 1.00 96.06 179 ILE A O 1
ATOM 1362 N N . ASP A 1 180 ? -6.382 2.238 -4.671 1.00 96.00 180 ASP A N 1
ATOM 1363 C CA . ASP A 1 180 ? -6.516 2.479 -6.102 1.00 96.00 180 ASP A CA 1
ATOM 1364 C C . ASP A 1 180 ? -5.189 2.228 -6.818 1.00 96.00 180 ASP A C 1
ATOM 1366 O O . ASP A 1 180 ? -5.116 1.483 -7.790 1.00 96.00 180 ASP A O 1
ATOM 1370 N N . THR A 1 181 ? -4.098 2.770 -6.274 1.00 95.56 181 THR A N 1
ATOM 1371 C CA . THR A 1 181 ? -2.762 2.587 -6.840 1.00 95.56 181 THR A CA 1
ATOM 1372 C C . THR A 1 181 ? -1.667 2.773 -5.792 1.00 95.56 181 THR A C 1
ATOM 1374 O O . THR A 1 181 ? -1.892 3.310 -4.706 1.00 95.56 181 THR A O 1
ATOM 1377 N N . VAL A 1 182 ? -0.456 2.327 -6.121 1.00 95.12 182 VAL A N 1
ATOM 1378 C CA . VAL A 1 182 ? 0.733 2.431 -5.262 1.00 95.12 182 VAL A CA 1
ATOM 1379 C C . VAL A 1 182 ? 1.908 2.989 -6.046 1.00 95.12 182 VAL A C 1
ATOM 1381 O O . VAL A 1 182 ? 2.138 2.574 -7.174 1.00 95.12 182 VAL A O 1
ATOM 1384 N N . TYR A 1 183 ? 2.680 3.904 -5.476 1.00 92.56 183 TYR A N 1
ATOM 1385 C CA . TYR A 1 183 ? 3.808 4.547 -6.144 1.00 92.56 183 TYR A CA 1
ATOM 1386 C C . TYR A 1 183 ? 5.125 4.225 -5.431 1.00 92.56 183 TYR A C 1
ATOM 1388 O O . TYR A 1 183 ? 5.213 4.353 -4.211 1.00 92.56 183 TYR A O 1
ATOM 1396 N N . ASP A 1 184 ? 6.159 3.885 -6.209 1.00 88.06 184 ASP A N 1
ATOM 1397 C CA . ASP A 1 184 ? 7.555 4.154 -5.838 1.00 88.06 184 ASP A CA 1
ATOM 1398 C C . ASP A 1 184 ? 7.660 5.668 -5.856 1.00 88.06 184 ASP A C 1
ATOM 1400 O O . ASP A 1 184 ? 7.478 6.284 -6.914 1.00 88.06 184 ASP A O 1
ATOM 1404 N N . GLN A 1 185 ? 7.848 6.284 -4.693 1.00 74.94 185 GLN A N 1
ATOM 1405 C CA . GLN A 1 185 ? 7.864 7.730 -4.665 1.00 74.94 185 GLN A CA 1
ATOM 1406 C C . GLN A 1 185 ? 8.982 8.287 -3.805 1.00 74.94 185 GLN A C 1
ATOM 1408 O O . GLN A 1 185 ? 8.904 8.387 -2.581 1.00 74.94 185 GLN A O 1
ATOM 1413 N N . LYS A 1 186 ? 10.024 8.710 -4.521 1.00 68.12 186 LYS A N 1
ATOM 1414 C CA . LYS A 1 186 ? 11.221 9.351 -3.981 1.00 68.12 186 LYS A CA 1
ATOM 1415 C C . LYS A 1 186 ? 10.909 10.714 -3.361 1.00 68.12 186 LYS A C 1
ATOM 1417 O O . LYS A 1 186 ? 11.465 10.992 -2.301 1.00 68.12 186 LYS A O 1
ATOM 1422 N N . ASP A 1 187 ? 9.962 11.469 -3.940 1.00 65.00 187 ASP A N 1
ATOM 1423 C CA . ASP A 1 187 ? 9.627 12.840 -3.524 1.00 65.00 187 ASP A CA 1
ATOM 1424 C C . ASP A 1 187 ? 8.126 13.172 -3.535 1.00 65.00 187 ASP A C 1
ATOM 1426 O O . ASP A 1 187 ? 7.355 12.750 -4.409 1.00 65.00 187 ASP A O 1
ATOM 1430 N N . LYS A 1 188 ? 7.726 14.007 -2.568 1.00 66.69 188 LYS A N 1
ATOM 1431 C CA . LYS A 1 188 ? 6.351 14.469 -2.364 1.00 66.69 188 LYS A CA 1
ATOM 1432 C C . LYS A 1 188 ? 5.879 15.399 -3.489 1.00 66.69 188 LYS A C 1
ATOM 1434 O O . LYS A 1 188 ? 6.496 16.425 -3.755 1.00 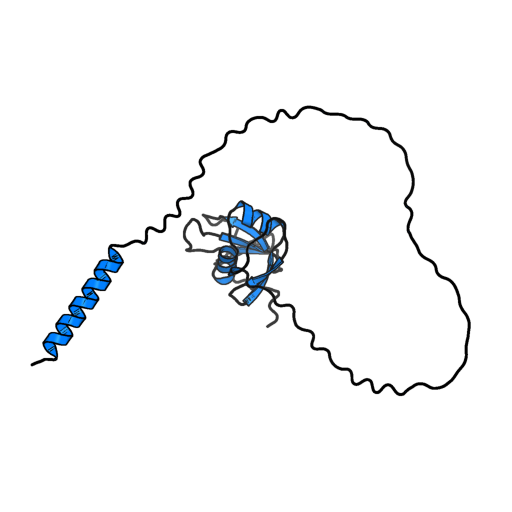66.69 188 LYS A O 1
ATOM 1439 N N . LYS A 1 189 ? 4.725 15.102 -4.103 1.00 70.44 189 LYS A N 1
ATOM 1440 C CA . LYS A 1 189 ? 4.084 16.005 -5.086 1.00 70.44 189 LYS A CA 1
ATOM 1441 C C . LYS A 1 189 ? 3.392 17.185 -4.386 1.00 70.44 189 LYS A C 1
ATOM 1443 O O . LYS A 1 189 ? 2.735 16.995 -3.364 1.00 70.44 189 LYS A O 1
ATOM 1448 N N . LEU A 1 190 ? 3.469 18.377 -4.986 1.00 70.06 190 LEU A N 1
ATOM 1449 C CA . LEU A 1 190 ? 2.900 19.628 -4.448 1.00 70.06 190 LEU A CA 1
ATOM 1450 C C . LEU A 1 190 ? 1.366 19.630 -4.312 1.00 70.06 190 LEU A C 1
ATOM 1452 O O . LEU A 1 190 ? 0.836 20.415 -3.536 1.00 70.06 190 LEU A O 1
ATOM 1456 N N . LYS A 1 191 ? 0.646 18.743 -5.015 1.00 87.19 191 LYS A N 1
ATOM 1457 C CA . LYS A 1 191 ? -0.830 18.699 -4.994 1.00 87.19 191 LYS A CA 1
ATOM 1458 C C . LYS A 1 191 ? -1.449 18.152 -3.696 1.00 87.19 191 LYS A C 1
ATOM 1460 O O . LYS A 1 191 ? -2.665 18.173 -3.546 1.00 87.19 191 LYS A O 1
ATOM 1465 N N . TRP A 1 192 ? -0.636 17.622 -2.782 1.00 90.69 192 TRP A N 1
ATOM 1466 C CA . TRP A 1 192 ? -1.108 16.885 -1.609 1.00 90.69 192 TRP A CA 1
ATOM 1467 C C . TRP A 1 192 ? -1.048 17.718 -0.328 1.00 90.69 192 TRP A C 1
ATOM 1469 O O . TRP A 1 192 ? 0.028 18.132 0.121 1.00 90.69 192 TRP A O 1
ATOM 1479 N N . PHE A 1 193 ? -2.198 17.875 0.322 1.00 91.94 193 PHE A N 1
ATOM 1480 C CA . PHE A 1 193 ? -2.335 18.614 1.574 1.00 91.94 193 PHE A CA 1
ATOM 1481 C C . PHE A 1 193 ? -2.291 17.666 2.761 1.00 91.94 193 PHE A C 1
ATOM 1483 O O . PHE A 1 193 ? -2.914 16.606 2.743 1.00 91.94 193 PHE A O 1
ATOM 1490 N N . LYS A 1 194 ? -1.516 18.018 3.794 1.00 92.38 194 LYS A N 1
ATOM 1491 C CA . LYS A 1 194 ? -1.364 17.161 4.977 1.00 92.38 194 LYS A CA 1
ATOM 1492 C C . LYS A 1 194 ? -2.717 17.005 5.661 1.00 92.38 194 LYS A C 1
ATOM 1494 O O . LYS A 1 194 ? -3.445 17.977 5.821 1.00 92.38 194 LYS A O 1
ATOM 1499 N N . SER A 1 195 ? -3.047 15.778 6.039 1.00 90.88 195 SER A N 1
ATOM 1500 C CA . SER A 1 195 ? -4.348 15.425 6.596 1.00 90.88 195 SER A CA 1
ATOM 1501 C C . SER A 1 195 ? -4.188 14.368 7.686 1.00 90.88 195 SER A C 1
ATOM 1503 O O . SER A 1 195 ? -3.155 13.719 7.798 1.00 90.88 195 SER A O 1
ATOM 1505 N N . ASN A 1 196 ? -5.213 14.198 8.511 1.00 90.81 196 ASN A N 1
ATOM 1506 C CA . ASN A 1 196 ? -5.295 13.200 9.575 1.00 90.81 196 ASN A CA 1
ATOM 1507 C C . ASN A 1 196 ? -6.460 12.226 9.340 1.00 90.81 196 ASN A C 1
ATOM 1509 O O . ASN A 1 196 ? -7.049 11.716 10.298 1.00 90.81 196 ASN A O 1
ATOM 1513 N N . TRP A 1 197 ? -6.813 11.993 8.072 1.00 90.81 197 TRP A N 1
ATOM 1514 C CA . TRP A 1 197 ? -7.918 11.117 7.706 1.00 90.81 197 TRP A CA 1
ATOM 1515 C C . TRP A 1 197 ? -7.789 9.728 8.348 1.00 90.81 197 TRP A C 1
ATOM 1517 O O . TRP A 1 197 ? -6.699 9.215 8.630 1.00 90.81 197 TRP A O 1
ATOM 1527 N N . GLN A 1 198 ? -8.941 9.113 8.584 1.00 86.62 198 GLN A N 1
ATOM 1528 C CA . GLN A 1 198 ? -9.054 7.789 9.185 1.00 86.62 198 GLN A CA 1
ATOM 1529 C C . GLN A 1 198 ? -9.686 6.818 8.193 1.00 86.62 198 GLN A C 1
ATOM 1531 O O . GLN A 1 198 ? -10.395 7.236 7.275 1.00 86.62 198 GLN A O 1
ATOM 1536 N N . TYR A 1 199 ? -9.395 5.533 8.365 1.00 85.62 199 TYR A N 1
ATOM 1537 C CA . TYR A 1 199 ? -10.045 4.466 7.609 1.00 85.62 199 TYR A CA 1
ATOM 1538 C C . TYR A 1 199 ? -11.548 4.472 7.896 1.00 85.62 199 TYR A C 1
ATOM 1540 O O . TYR A 1 199 ? -11.978 4.865 8.982 1.00 85.62 199 TYR A O 1
ATOM 1548 N N . LYS A 1 200 ? -12.342 4.128 6.888 1.00 78.81 200 LYS A N 1
ATOM 1549 C CA . LYS A 1 200 ? -13.807 4.185 6.925 1.00 78.81 200 LYS A CA 1
ATOM 1550 C C . LYS A 1 200 ? -14.441 2.892 7.442 1.00 78.81 200 LYS A C 1
ATOM 1552 O O . LYS A 1 200 ? -15.471 2.961 8.098 1.00 78.81 200 LYS A O 1
ATOM 1557 N N . GLY A 1 201 ? -13.853 1.749 7.110 1.00 63.31 201 GLY A N 1
ATOM 1558 C CA . GLY A 1 201 ? -14.374 0.394 7.281 1.00 63.31 201 GLY A CA 1
ATOM 1559 C C . GLY A 1 201 ? -14.004 -0.270 8.600 1.00 63.31 201 GLY A C 1
ATOM 1560 O O . GLY A 1 201 ? -14.359 -1.424 8.820 1.00 63.31 201 GLY A O 1
ATOM 1561 N N . ASP A 1 202 ? -13.350 0.455 9.499 1.00 50.09 202 ASP A N 1
ATOM 1562 C CA . ASP A 1 202 ? -13.116 -0.020 10.851 1.00 50.09 202 ASP A CA 1
ATOM 1563 C C . ASP A 1 202 ? -14.312 0.345 11.723 1.00 50.09 202 ASP A C 1
ATOM 1565 O O . ASP A 1 202 ? -14.371 1.406 12.349 1.00 50.09 202 ASP A O 1
ATOM 1569 N N . ILE A 1 203 ? -15.288 -0.561 11.731 1.00 39.84 203 ILE A N 1
ATOM 1570 C CA . ILE A 1 203 ? -16.274 -0.633 12.803 1.00 39.84 203 ILE A CA 1
ATOM 1571 C C . ILE A 1 203 ? -15.471 -0.849 14.096 1.00 39.84 203 ILE A C 1
ATOM 1573 O O . ILE A 1 203 ? -14.732 -1.828 14.211 1.00 39.84 203 ILE A O 1
ATOM 1577 N N . LYS A 1 204 ? -15.546 0.130 15.004 1.00 38.03 204 LYS A N 1
ATOM 1578 C CA . LYS A 1 204 ? -15.021 0.024 16.370 1.00 38.03 204 LYS A CA 1
ATOM 1579 C C . LYS A 1 204 ? -15.756 -1.052 17.153 1.00 38.03 204 LYS A C 1
ATOM 1581 O O . LYS A 1 204 ? -16.992 -1.135 16.981 1.00 38.03 204 LYS A O 1
#

Organism: NCBI:txid33935

Foldseek 3Di:
DPVVVVVVVVVVVVVVVVVVVVVDPDPPDPDDDDDDDDDDDDDDDDDDDDDDDDDDDDDDDDDDDDDDDDDDDDDDDPPPPPPPPDPPDDDDAAELQPDFQDAQDWGWHAAPQGDIAIEHNQASNQCVVLVNGSNLVSCQVRPFFKWAQPVQQKIKGWNPPDDLSSTKIWIDHHLARYTPHMDSDNDDDPRIGGDDDDHNPDDD

Radius of gyration: 31.85 Å; chains: 1; bounding box: 97×56×90 Å

Sequence (204 aa):
MTKVKFLKGFVALVCFVLAFSIISPSLAFASESQDADLISPINQETVIVNESDNDTKAENLEIIQDETTQIDDINPPSINNEIEAQPYALPVVPLLAGIVIKKGVEYIVKTSAGRIVKISAHAADQAVARKITGEMIDQALSNGTKYVDILSGERISWLDGAPMNQRTAVLLNKNTDVIDTVYDQKDKKLKWFKSNWQYKGDIK